Protein AF-A0AAD9LC49-F1 (afdb_monomer)

Foldseek 3Di:
DDDDDPDPDPDDDPFCVPDQLLVLLAQKKFKKWKFFADPPPDPDGDTFIWIWGHHPFKMKIWGQQPLFRKIWIWIQGNNWIFIWIQGPVGDTDGPVVLLPDDPPDPDCVPVNVSSVVSSVVVVVVVVSCVPDDSNQVSVQSVPWDAWDDDPQWTWTWGAGPPFIKIWIAGNPRRHTAKIKTDWDQDPVRDIRTIMMMGTPDIDHDDRDDDDDPPPGDIPLVVQLVVLLVLLVVADPVLVVLLVVLVVQLCPPPPQWHALVSQLVQQVVLPDDSVVSNVVSVVLLSSAPDPPDPRSIGGSSSVRSVQLSVFCPPHPSNDNCSSVRSSVVSCCRRVNPPD

Mean predicted aligned error: 9.32 Å

Sequence (338 aa):
MALSDDVDDPAEGGSINYLPLTERLKNFRGQLNLELLLPEEVETETVIPLRIAVTNSAYLLRYQVTSTGAEVSMLNHTGVVTSWITTADGLDIQLGQFLAKSLSDDRQEAMCREIEASKSEILALLAVLDSLDFLDMACALGGTSAGIHFGAEQIYRSNGEKNAYVFTFDARTGYPLSITQVASTVPDGERRAALQLSIDDYVRHDDSSLAAPIGIKSDVELLVDTAVSCFYEWTASGRQQLEQIFAVLDKDDDGSVSGQDMVDQLREAGQSETQASSIAAEMTRLLCHSDDPSEEVTFLPFVGFWIMLLAEDVPVSDSVNEHRVLPALQQLFLGSAA

Solvent-accessible surface area (backbone atoms only — not comparable to full-atom values): 19062 Å² total; per-residue (Å²): 144,79,87,78,84,83,74,84,76,84,71,90,75,72,67,57,66,77,49,58,73,38,59,67,66,24,26,32,35,33,37,32,38,39,33,60,47,61,68,100,84,60,98,62,87,55,71,45,68,33,38,40,39,29,35,93,59,34,37,36,42,36,34,71,40,82,90,68,58,23,36,42,38,40,37,35,49,79,83,48,45,29,47,32,33,32,41,67,90,68,52,78,40,44,34,69,60,62,70,67,58,75,86,86,66,100,80,44,75,66,64,52,47,54,52,52,50,47,48,54,55,49,52,56,48,51,64,58,49,74,77,61,53,68,66,47,55,36,55,17,50,68,77,56,89,79,64,50,78,55,92,66,33,31,37,38,67,33,59,34,92,89,48,40,38,38,38,34,23,34,62,84,62,46,47,70,40,34,42,32,41,52,59,48,76,44,97,87,70,53,70,48,65,19,41,36,39,38,44,80,41,83,41,80,50,74,83,66,85,87,76,76,63,92,90,55,61,36,56,58,55,55,48,24,54,52,27,41,56,37,53,72,71,46,55,72,67,59,50,51,52,52,52,52,53,48,58,67,41,21,81,83,71,80,66,38,32,38,44,64,37,44,25,53,38,22,39,74,29,67,43,54,69,70,56,17,48,49,53,23,52,52,50,32,65,69,72,33,56,93,87,45,89,75,39,53,40,39,61,64,63,50,52,5,48,52,43,61,70,49,29,74,100,48,66,68,79,42,85,62,39,63,77,49,30,52,61,51,50,41,39,53,51,67,18,74,88,125

Radius of gyration: 24.19 Å; Cα contacts (8 Å, |Δi|>4): 533; chains: 1; bounding box: 62×58×82 Å

Secondary structure (DSSP, 8-state):
---------------GGGS-HHHHTSSEEEEEEEEEE--TT-----EEEEEEEE-SSEEEEEEE-TTT--EEEEEEETTEEEEEEE-TT--EEEHHHHHH-----TT-HHHHHHHHHHHHHHHHHHHHHTT--HHHHHHHGGG---PEEETTEEEEEEE-SS-EEEEEEETTT--EEEEEEPP-B-TTSPBPPEEEEEEEEEEE---PPP-PPTT---HHHHHHHHHHHHHTTS-HHHHHHHHHHHHHH-SS-SSEEEHHHHHHHHHHTT--HHHHHHHHHHHHHHHS-TT-TT-EEEHHHHHHHHHHHH-TTS-TT-TTHHHHHHHHHHHHHH----

pLDDT: mean 83.73, std 14.53, range [32.44, 96.44]

Organism: NCBI:txid4793

Structure (mmCIF, N/CA/C/O backbone):
data_AF-A0AAD9LC49-F1
#
_entry.id   AF-A0AAD9LC49-F1
#
loop_
_atom_site.group_PDB
_atom_site.id
_atom_site.type_symbol
_atom_site.label_atom_id
_atom_site.label_alt_id
_atom_site.label_comp_id
_atom_site.label_asym_id
_atom_site.label_entity_id
_atom_site.label_seq_id
_atom_site.pdbx_PDB_ins_code
_atom_site.Cartn_x
_atom_site.Cartn_y
_atom_site.Cartn_z
_atom_site.occupancy
_atom_site.B_iso_or_equiv
_atom_site.auth_seq_id
_atom_site.auth_comp_id
_atom_site.auth_asym_id
_atom_site.auth_atom_id
_atom_site.pdbx_PDB_model_num
ATOM 1 N N . MET A 1 1 ? -24.259 -14.577 -51.726 1.00 44.25 1 MET A N 1
ATOM 2 C CA . MET A 1 1 ? -23.117 -15.360 -51.221 1.00 44.25 1 MET A CA 1
ATOM 3 C C . MET A 1 1 ? -21.880 -14.497 -51.396 1.00 44.25 1 MET A C 1
ATOM 5 O O . MET A 1 1 ? -21.307 -14.465 -52.473 1.00 44.25 1 MET A O 1
ATOM 9 N N . ALA A 1 2 ? -21.591 -13.699 -50.376 1.00 33.81 2 ALA A N 1
ATOM 10 C CA . ALA A 1 2 ? -20.337 -12.988 -50.171 1.00 33.81 2 ALA A CA 1
ATOM 11 C C . ALA A 1 2 ? -20.272 -12.793 -48.653 1.00 33.81 2 ALA A C 1
ATOM 13 O O . ALA A 1 2 ? -21.131 -12.118 -48.090 1.00 33.81 2 ALA A O 1
ATOM 14 N N . LEU A 1 3 ? -19.374 -13.540 -48.018 1.00 42.72 3 LEU A N 1
ATOM 15 C CA . LEU A 1 3 ? -18.994 -13.382 -46.621 1.00 42.72 3 LEU A CA 1
ATOM 16 C C . LEU A 1 3 ? -18.118 -12.128 -46.569 1.00 42.72 3 LEU A C 1
ATOM 18 O O . LEU A 1 3 ? -17.116 -12.074 -47.281 1.00 42.72 3 LEU A O 1
ATOM 22 N N . SER A 1 4 ? -18.534 -11.110 -45.821 1.00 34.34 4 SER A N 1
ATOM 23 C CA . SER A 1 4 ? -17.628 -10.061 -45.362 1.00 34.34 4 SER A CA 1
ATOM 24 C C . SER A 1 4 ? -17.066 -10.526 -44.027 1.00 34.34 4 SER A C 1
ATOM 26 O O . SER A 1 4 ? -17.817 -10.679 -43.065 1.00 34.34 4 SER A O 1
ATOM 28 N N . ASP A 1 5 ? -15.770 -10.823 -44.025 1.00 38.12 5 ASP A N 1
ATOM 29 C CA . ASP A 1 5 ? -14.971 -11.012 -42.823 1.00 38.12 5 ASP A CA 1
ATOM 30 C C . ASP A 1 5 ? -14.899 -9.668 -42.085 1.00 38.12 5 ASP A C 1
ATOM 32 O O . ASP A 1 5 ? -14.169 -8.767 -42.500 1.00 38.12 5 ASP A O 1
ATOM 36 N N . ASP A 1 6 ? -15.680 -9.530 -41.014 1.00 34.53 6 ASP A N 1
ATOM 37 C CA . ASP A 1 6 ? -15.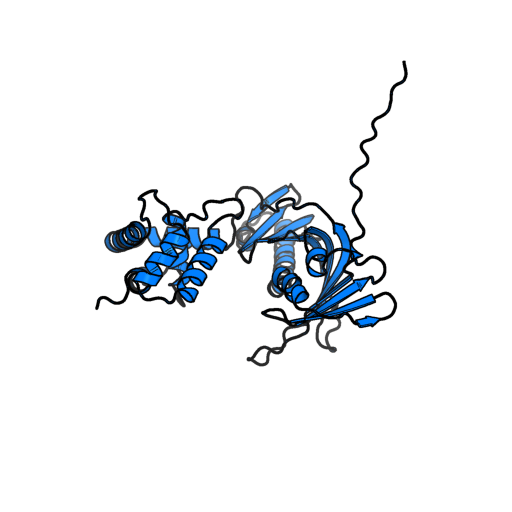416 -8.541 -39.972 1.00 34.53 6 ASP A CA 1
ATOM 38 C C . ASP A 1 6 ? -14.218 -9.056 -39.168 1.00 34.53 6 ASP A C 1
ATOM 40 O O . ASP A 1 6 ? -14.337 -9.897 -38.275 1.00 34.53 6 ASP A O 1
ATOM 44 N N . VAL A 1 7 ? -13.033 -8.603 -39.569 1.00 41.06 7 VAL A N 1
ATOM 45 C CA . VAL A 1 7 ? -11.837 -8.655 -38.735 1.00 41.06 7 VAL A CA 1
ATOM 46 C C . VAL A 1 7 ? -11.953 -7.484 -37.765 1.00 41.06 7 VAL A C 1
ATOM 48 O O . VAL A 1 7 ? -11.819 -6.333 -38.173 1.00 41.06 7 VAL A O 1
ATOM 51 N N . ASP A 1 8 ? -12.236 -7.792 -36.500 1.00 36.12 8 ASP A N 1
ATOM 52 C CA . ASP A 1 8 ? -12.041 -6.874 -35.379 1.00 36.12 8 ASP A CA 1
ATOM 53 C C . ASP A 1 8 ? -10.567 -6.443 -35.350 1.00 36.12 8 ASP A C 1
ATOM 55 O O . ASP A 1 8 ? -9.677 -7.215 -34.984 1.00 36.12 8 ASP A O 1
ATOM 59 N N . ASP A 1 9 ? -10.314 -5.210 -35.780 1.00 32.44 9 ASP A N 1
ATOM 60 C CA . ASP A 1 9 ? -9.031 -4.528 -35.640 1.00 32.44 9 ASP A CA 1
ATOM 61 C C . ASP A 1 9 ? -8.887 -4.098 -34.164 1.00 32.44 9 ASP A C 1
ATOM 63 O O . ASP A 1 9 ? -9.734 -3.347 -33.661 1.00 32.44 9 ASP A O 1
ATOM 67 N N . PRO A 1 10 ? -7.871 -4.560 -33.412 1.00 40.34 10 PRO A N 1
ATOM 68 C CA . PRO A 1 10 ? -7.701 -4.145 -32.031 1.00 40.34 10 PRO A CA 1
ATOM 69 C C . PRO A 1 10 ? -7.134 -2.720 -31.996 1.00 40.34 10 PRO A C 1
ATOM 71 O O . PRO A 1 10 ? -5.978 -2.497 -32.337 1.00 40.34 10 PRO A O 1
ATOM 74 N N . ALA A 1 11 ? -7.981 -1.779 -31.575 1.00 42.09 11 ALA A N 1
ATOM 75 C CA . ALA A 1 11 ? -7.675 -0.476 -30.979 1.00 42.09 11 ALA A CA 1
ATOM 76 C C . ALA A 1 11 ? -6.396 0.246 -31.467 1.00 42.09 11 ALA A C 1
ATOM 78 O O . ALA A 1 11 ? -5.281 -0.019 -31.016 1.00 42.09 11 ALA A O 1
ATOM 79 N N . GLU A 1 12 ? -6.591 1.277 -32.294 1.00 43.41 12 GLU A N 1
ATOM 80 C CA . GLU A 1 12 ? -5.606 2.326 -32.577 1.00 43.41 12 GLU A CA 1
ATOM 81 C C . GLU A 1 12 ? -5.143 3.021 -31.277 1.00 43.41 12 GLU A C 1
ATOM 83 O O . GLU A 1 12 ? -5.724 4.006 -30.816 1.00 43.41 12 GLU A O 1
ATOM 88 N N . GLY A 1 13 ? -4.065 2.521 -30.672 1.00 47.91 13 GLY A N 1
ATOM 89 C CA . GLY A 1 13 ? -3.356 3.201 -29.593 1.00 47.91 13 GLY A CA 1
ATOM 90 C C . GLY A 1 13 ? -2.631 4.432 -30.136 1.00 47.91 13 GLY A C 1
ATOM 91 O O . GLY A 1 13 ? -1.586 4.314 -30.777 1.00 47.91 13 GLY A O 1
ATOM 92 N N . GLY A 1 14 ? -3.177 5.626 -29.894 1.00 60.06 14 GLY A N 1
ATOM 93 C CA . GLY A 1 14 ? -2.509 6.887 -30.220 1.00 60.06 14 GLY A CA 1
ATOM 94 C C . GLY A 1 14 ? -1.083 6.943 -29.652 1.00 60.06 14 GLY A C 1
ATOM 95 O O . GLY A 1 14 ? -0.809 6.433 -28.568 1.00 60.06 1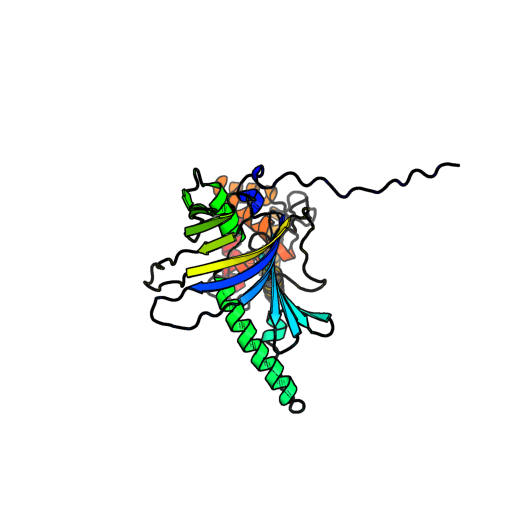4 GLY A O 1
ATOM 96 N N . SER A 1 15 ? -0.158 7.565 -30.391 1.00 76.31 15 SER A N 1
ATOM 97 C CA . SER A 1 15 ? 1.253 7.677 -29.989 1.00 76.31 15 SER A CA 1
ATOM 98 C C . SER A 1 15 ? 1.390 8.238 -28.564 1.00 76.31 15 SER A C 1
ATOM 100 O O . SER A 1 15 ? 0.924 9.342 -28.279 1.00 76.31 15 SER A O 1
ATOM 102 N N . ILE A 1 16 ? 2.101 7.520 -27.688 1.00 84.75 16 ILE A N 1
ATOM 103 C CA . ILE A 1 16 ? 2.304 7.890 -26.275 1.00 84.75 16 ILE A CA 1
ATOM 104 C C . ILE A 1 16 ? 2.907 9.291 -26.082 1.00 84.75 16 ILE A C 1
ATOM 106 O O . ILE A 1 16 ? 2.693 9.923 -25.051 1.00 84.75 16 ILE A O 1
ATOM 110 N N . ASN A 1 17 ? 3.602 9.825 -27.092 1.00 82.88 17 ASN A N 1
ATOM 111 C CA . ASN A 1 17 ? 4.122 11.192 -27.083 1.00 82.88 17 ASN A CA 1
ATOM 112 C C . ASN A 1 17 ? 3.056 12.271 -26.824 1.00 82.88 17 ASN A C 1
ATOM 114 O O . ASN A 1 17 ? 3.403 13.369 -26.391 1.00 82.88 17 ASN A O 1
ATOM 118 N N . TYR A 1 18 ? 1.778 11.981 -27.078 1.00 83.88 18 TYR A N 1
ATOM 119 C CA . TYR A 1 18 ? 0.678 12.911 -26.815 1.00 83.88 18 TYR A CA 1
ATOM 120 C C . TYR A 1 18 ? 0.169 12.862 -25.370 1.00 83.88 18 TYR A C 1
ATOM 122 O O . TYR A 1 18 ? -0.559 13.764 -24.957 1.00 83.88 18 TYR A O 1
ATOM 130 N N . LEU A 1 19 ? 0.555 11.845 -24.594 1.00 86.19 19 LEU A N 1
ATOM 131 C CA . LEU A 1 19 ? 0.192 11.754 -23.186 1.00 86.19 19 LEU A CA 1
ATOM 132 C C . LEU A 1 19 ? 1.073 12.682 -22.335 1.00 86.19 19 LEU A C 1
ATOM 134 O O . LEU A 1 19 ? 2.286 12.781 -22.592 1.00 86.19 19 LEU A O 1
ATOM 138 N N . PRO A 1 20 ? 0.498 13.312 -21.289 1.00 88.06 20 PRO A N 1
ATOM 139 C CA . PRO A 1 20 ? 1.272 13.933 -20.220 1.00 88.06 20 PRO A CA 1
ATOM 140 C C . PRO A 1 20 ? 2.302 12.953 -19.656 1.00 88.06 20 PRO A C 1
ATOM 142 O O . PRO A 1 20 ? 2.034 11.759 -19.572 1.00 88.06 20 PRO A O 1
ATOM 145 N N . LEU A 1 21 ? 3.471 13.446 -19.245 1.00 87.00 21 LEU A N 1
ATOM 146 C CA . LEU A 1 21 ? 4.570 12.598 -18.763 1.00 87.00 21 LEU A CA 1
ATOM 147 C C . LEU A 1 21 ? 4.160 11.689 -17.599 1.00 87.00 21 LEU A C 1
ATOM 149 O O . LEU A 1 21 ? 4.525 10.518 -17.580 1.00 87.00 21 LEU A O 1
ATOM 153 N N . THR A 1 22 ? 3.349 12.206 -16.678 1.00 87.00 22 THR A N 1
ATOM 154 C CA . THR A 1 22 ? 2.771 11.441 -15.566 1.00 87.00 22 THR A CA 1
ATOM 155 C C . THR A 1 22 ? 1.939 10.262 -16.052 1.00 87.00 22 THR A C 1
ATOM 157 O O . THR A 1 22 ? 2.088 9.156 -15.549 1.00 87.00 22 THR A O 1
ATOM 160 N N . GLU A 1 23 ? 1.115 10.468 -17.078 1.00 87.69 23 GLU A N 1
ATOM 161 C CA . GLU A 1 23 ? 0.271 9.424 -17.657 1.00 87.69 23 GLU A CA 1
ATOM 162 C C . GLU A 1 23 ? 1.082 8.346 -18.378 1.00 87.69 23 GLU A C 1
ATOM 164 O O . GLU A 1 23 ? 0.600 7.228 -18.523 1.00 87.69 23 GLU A O 1
ATOM 169 N N . ARG A 1 24 ? 2.327 8.631 -18.784 1.00 89.12 24 ARG A N 1
ATOM 170 C CA . ARG A 1 24 ? 3.235 7.621 -19.357 1.00 89.12 24 ARG A CA 1
ATOM 171 C C . ARG A 1 24 ? 3.782 6.660 -18.305 1.00 89.12 24 ARG A C 1
ATOM 173 O O . ARG A 1 24 ? 4.152 5.544 -18.656 1.00 89.12 24 ARG A O 1
ATOM 180 N N . LEU A 1 25 ? 3.815 7.071 -17.039 1.00 89.75 25 LEU A N 1
ATOM 181 C CA . LEU A 1 25 ? 4.200 6.222 -15.909 1.00 89.75 25 LEU A CA 1
ATOM 182 C C . LEU A 1 25 ? 2.994 5.586 -15.206 1.00 89.75 25 LEU A C 1
ATOM 184 O O . LEU A 1 25 ? 3.166 4.938 -14.183 1.00 89.75 25 LEU A O 1
ATOM 188 N N . LYS A 1 26 ? 1.785 5.731 -15.753 1.00 88.44 26 LYS A N 1
ATOM 189 C CA . LYS A 1 26 ? 0.573 5.059 -15.271 1.00 88.44 26 LYS A CA 1
ATOM 190 C C . LYS A 1 26 ? 0.083 4.044 -16.296 1.00 88.44 26 LYS A C 1
ATOM 192 O O . LYS A 1 26 ? 0.430 4.143 -17.474 1.00 88.44 26 LYS A O 1
ATOM 197 N N . ASN A 1 27 ? -0.757 3.107 -15.862 1.00 88.50 27 ASN A N 1
ATOM 198 C CA . ASN A 1 27 ? -1.486 2.172 -16.731 1.00 88.50 27 ASN A CA 1
ATOM 199 C C . ASN A 1 27 ? -0.550 1.442 -17.713 1.00 88.50 27 ASN A C 1
ATOM 201 O O . ASN A 1 27 ? -0.752 1.441 -18.932 1.00 88.50 27 ASN A O 1
ATOM 205 N N . PHE A 1 28 ? 0.548 0.900 -17.181 1.00 91.62 28 PHE A N 1
ATOM 206 C CA . PHE A 1 28 ? 1.534 0.164 -17.965 1.00 91.62 28 PHE A CA 1
ATOM 207 C C . PHE A 1 28 ? 2.004 -1.102 -17.251 1.00 91.62 28 PHE A C 1
ATOM 209 O O . PHE A 1 28 ? 2.021 -1.200 -16.024 1.00 91.62 28 PHE A O 1
ATOM 216 N N . ARG A 1 29 ? 2.419 -2.072 -18.061 1.00 92.94 29 ARG A N 1
ATOM 217 C CA . ARG A 1 29 ? 3.106 -3.291 -17.651 1.00 92.94 29 ARG A CA 1
ATOM 218 C C . ARG A 1 29 ? 4.487 -3.288 -18.267 1.00 92.94 29 ARG A C 1
ATOM 220 O O . ARG A 1 29 ? 4.664 -2.798 -19.381 1.00 92.94 29 ARG A O 1
ATOM 227 N N . GLY A 1 30 ? 5.448 -3.849 -17.556 1.00 93.19 30 GLY A N 1
ATOM 228 C CA . GLY A 1 30 ? 6.808 -3.887 -18.057 1.00 93.19 30 GLY A CA 1
ATOM 229 C C . GLY A 1 30 ? 7.707 -4.854 -17.321 1.00 93.19 30 GLY A C 1
ATOM 230 O O . GLY A 1 30 ? 7.352 -5.404 -16.271 1.00 93.19 30 GLY A O 1
ATOM 231 N N . GLN A 1 31 ? 8.885 -5.038 -17.899 1.00 94.75 31 GLN A N 1
ATOM 232 C CA . GLN A 1 31 ? 10.025 -5.653 -17.236 1.00 94.75 31 GLN A CA 1
ATOM 233 C C . GLN A 1 31 ? 10.969 -4.544 -16.791 1.00 94.75 31 GLN A C 1
ATOM 235 O O . GLN A 1 31 ? 11.276 -3.634 -17.563 1.00 94.75 31 GLN A O 1
ATOM 240 N N . LEU A 1 32 ? 11.377 -4.611 -15.530 1.00 94.50 32 LEU A N 1
ATOM 241 C CA . LEU A 1 32 ? 12.271 -3.663 -14.896 1.00 94.50 32 LEU A CA 1
ATOM 242 C C . LEU A 1 32 ? 13.540 -4.375 -14.450 1.00 94.50 32 LEU A C 1
ATOM 244 O O . LEU A 1 32 ? 13.476 -5.496 -13.952 1.00 94.50 32 LEU A O 1
ATOM 248 N N . ASN A 1 33 ? 14.659 -3.676 -14.526 1.00 93.50 33 ASN A N 1
ATOM 249 C CA . ASN A 1 33 ? 15.880 -4.036 -13.828 1.00 93.50 33 ASN A CA 1
ATOM 250 C C . ASN A 1 33 ? 16.109 -3.021 -12.717 1.00 93.50 33 ASN A C 1
ATOM 252 O O . ASN A 1 33 ? 16.207 -1.820 -12.975 1.00 93.50 33 ASN A O 1
ATOM 256 N N . LEU A 1 34 ? 16.141 -3.508 -11.480 1.00 91.25 34 LEU A N 1
ATOM 257 C CA . LEU A 1 34 ? 16.419 -2.697 -10.306 1.00 91.25 34 LEU A CA 1
ATOM 258 C C . LEU A 1 34 ? 17.888 -2.838 -9.922 1.00 91.25 34 LEU A C 1
ATOM 260 O O . LEU A 1 34 ? 18.375 -3.944 -9.692 1.00 91.25 34 LEU A O 1
ATOM 264 N N . GLU A 1 35 ? 18.567 -1.704 -9.828 1.00 89.62 35 GLU A N 1
ATOM 265 C CA . GLU A 1 35 ? 19.991 -1.604 -9.537 1.00 89.62 35 GLU A CA 1
ATOM 266 C C . GLU A 1 35 ? 20.213 -0.702 -8.324 1.00 89.62 35 GLU A C 1
ATOM 268 O O . GLU A 1 35 ? 19.721 0.430 -8.260 1.00 89.62 35 GLU A O 1
ATOM 273 N N . LEU A 1 36 ? 20.980 -1.204 -7.355 1.00 85.19 36 LEU A N 1
ATOM 274 C CA . LEU A 1 36 ? 21.450 -0.410 -6.226 1.00 85.19 36 LEU A CA 1
ATOM 275 C C . LEU A 1 36 ? 22.759 0.280 -6.622 1.00 85.19 36 LEU A C 1
ATOM 277 O O . LEU A 1 36 ? 23.803 -0.360 -6.752 1.00 85.19 36 LEU A O 1
ATOM 281 N N . LEU A 1 37 ? 22.713 1.596 -6.783 1.00 79.88 37 LEU A N 1
ATOM 282 C CA . LEU A 1 37 ? 23.881 2.411 -7.085 1.00 79.88 37 LEU A CA 1
ATOM 283 C C . LEU A 1 37 ? 24.626 2.710 -5.777 1.00 79.88 37 LEU A C 1
ATOM 285 O O . LEU A 1 37 ? 24.309 3.654 -5.040 1.00 79.88 37 LEU A O 1
ATOM 289 N N . LEU A 1 38 ? 25.605 1.858 -5.471 1.00 70.62 38 LEU A N 1
ATOM 290 C CA . LEU A 1 38 ? 26.511 2.033 -4.340 1.00 70.62 38 LEU A CA 1
ATOM 291 C C . LEU A 1 38 ? 27.560 3.122 -4.640 1.00 70.62 38 LEU A C 1
ATOM 293 O O . LEU A 1 38 ? 27.917 3.340 -5.799 1.00 70.62 38 LEU A O 1
ATOM 297 N N . PRO A 1 39 ? 28.084 3.820 -3.613 1.00 64.19 39 PRO A N 1
ATOM 298 C CA . PRO A 1 39 ? 29.242 4.699 -3.779 1.00 64.19 39 PRO A CA 1
ATOM 299 C C . PRO A 1 39 ? 30.430 3.922 -4.370 1.00 64.19 39 PRO A C 1
ATOM 301 O O . PRO A 1 39 ? 30.575 2.742 -4.066 1.00 64.19 39 PRO A O 1
ATOM 304 N N . GLU A 1 40 ? 31.275 4.605 -5.156 1.00 59.56 40 GLU A N 1
ATOM 305 C CA . GLU A 1 40 ? 32.332 4.118 -6.082 1.00 59.56 40 GLU A CA 1
ATOM 306 C C . GLU A 1 40 ? 33.341 3.044 -5.579 1.00 59.56 40 GLU A C 1
ATOM 308 O O . GLU A 1 40 ? 34.266 2.694 -6.306 1.00 59.56 40 GLU A O 1
ATOM 313 N N . GLU A 1 41 ? 33.199 2.483 -4.376 1.00 54.12 41 GLU A N 1
ATOM 314 C CA . GLU A 1 41 ? 34.142 1.538 -3.756 1.00 54.12 41 GLU A CA 1
ATOM 315 C C . GLU A 1 41 ? 33.613 0.094 -3.601 1.00 54.12 41 GLU A C 1
ATOM 317 O O . GLU A 1 41 ? 34.331 -0.754 -3.068 1.00 54.12 41 GLU A O 1
ATOM 322 N N . VAL A 1 42 ? 32.397 -0.233 -4.067 1.00 56.34 42 VAL A N 1
ATOM 323 C CA . VAL A 1 42 ? 31.828 -1.594 -3.948 1.00 56.34 42 VAL A CA 1
ATOM 324 C C . VAL A 1 42 ? 31.357 -2.129 -5.307 1.00 56.34 42 VAL A C 1
ATOM 326 O O . VAL A 1 42 ? 30.267 -1.812 -5.772 1.00 56.34 42 VAL A O 1
ATOM 329 N N . GLU A 1 43 ? 32.179 -2.977 -5.935 1.00 49.00 43 GLU A N 1
ATOM 330 C CA . GLU A 1 43 ? 31.885 -3.693 -7.192 1.00 49.00 43 GLU A CA 1
ATOM 331 C C . GLU A 1 43 ? 30.895 -4.858 -6.986 1.00 49.00 43 GLU A C 1
ATOM 333 O O . GLU A 1 43 ? 31.220 -6.028 -7.191 1.00 49.00 43 GLU A O 1
ATOM 338 N N . THR A 1 44 ? 29.665 -4.565 -6.575 1.00 53.09 44 THR A N 1
ATOM 339 C CA . THR A 1 44 ? 28.569 -5.539 -6.676 1.00 53.09 44 THR A CA 1
ATOM 340 C C . THR A 1 44 ? 27.362 -4.878 -7.323 1.00 53.09 44 THR A C 1
ATOM 342 O O . THR A 1 44 ? 26.436 -4.457 -6.632 1.00 53.09 44 THR A O 1
ATOM 345 N N . GLU A 1 45 ? 27.372 -4.791 -8.656 1.00 61.19 45 GLU A N 1
ATOM 346 C CA . GLU A 1 45 ? 26.176 -4.496 -9.452 1.00 61.19 45 GLU A CA 1
ATOM 347 C C . GLU A 1 45 ? 25.204 -5.673 -9.303 1.00 61.19 45 GLU A C 1
ATOM 349 O O . GLU A 1 45 ? 25.262 -6.669 -10.023 1.00 61.19 45 GLU A O 1
ATOM 354 N N . THR A 1 46 ? 24.347 -5.602 -8.287 1.00 75.12 46 THR A N 1
ATOM 355 C CA . THR A 1 46 ? 23.243 -6.551 -8.145 1.00 75.12 46 THR A CA 1
ATOM 356 C C . THR A 1 46 ? 22.079 -6.006 -8.952 1.00 75.12 46 THR A C 1
ATOM 358 O O . THR A 1 46 ? 21.437 -5.044 -8.537 1.00 75.12 46 THR A O 1
ATOM 361 N N . VAL A 1 47 ? 21.840 -6.611 -10.114 1.00 87.44 47 VAL A N 1
ATOM 362 C CA . VAL A 1 47 ? 20.681 -6.322 -10.961 1.00 87.44 47 VAL A CA 1
ATOM 363 C C . VAL A 1 47 ? 19.562 -7.286 -10.583 1.00 87.44 47 VAL A C 1
ATOM 365 O O . VAL A 1 47 ? 19.734 -8.506 -10.650 1.00 87.44 47 VAL A O 1
ATOM 368 N N . ILE A 1 48 ? 18.416 -6.747 -10.185 1.00 89.75 48 ILE A N 1
ATOM 369 C CA . ILE A 1 48 ? 17.243 -7.526 -9.794 1.00 89.75 48 ILE A CA 1
ATOM 370 C C . ILE A 1 48 ? 16.171 -7.375 -10.884 1.00 89.75 48 ILE A C 1
ATOM 372 O O . ILE A 1 48 ? 15.571 -6.302 -10.994 1.00 89.75 48 ILE A O 1
ATOM 376 N N . PRO A 1 49 ? 15.888 -8.428 -11.673 1.00 92.75 49 PRO A N 1
ATOM 377 C CA . PRO A 1 49 ? 14.827 -8.382 -12.668 1.00 92.75 49 PRO A CA 1
ATOM 378 C C . PRO A 1 49 ? 13.454 -8.483 -11.994 1.00 92.75 49 PRO A C 1
ATOM 380 O O . PRO A 1 49 ? 13.185 -9.395 -11.207 1.00 92.75 49 PRO A O 1
ATOM 383 N N . LEU A 1 50 ? 12.562 -7.559 -12.330 1.00 94.62 50 LEU A N 1
ATOM 384 C CA . LEU A 1 50 ? 11.209 -7.449 -11.797 1.00 94.62 50 LEU A CA 1
ATOM 385 C C . LEU A 1 50 ? 10.206 -7.326 -12.940 1.00 94.62 50 LEU A C 1
ATOM 387 O O . LEU A 1 50 ? 10.485 -6.761 -13.994 1.00 94.62 50 LEU A O 1
ATOM 391 N N . ARG A 1 51 ? 8.990 -7.811 -12.715 1.00 95.06 51 ARG A N 1
ATOM 392 C CA . ARG A 1 51 ? 7.826 -7.440 -13.524 1.00 95.06 51 ARG A CA 1
ATOM 393 C C . ARG A 1 51 ? 7.012 -6.415 -12.755 1.00 95.06 51 ARG A C 1
ATOM 395 O O . ARG A 1 51 ? 6.800 -6.583 -11.556 1.00 95.06 51 ARG A O 1
ATOM 402 N N . ILE A 1 52 ? 6.539 -5.390 -13.451 1.00 94.62 52 ILE A N 1
ATOM 403 C CA . ILE A 1 52 ? 5.664 -4.369 -12.881 1.00 94.62 52 ILE A CA 1
ATOM 404 C C . ILE A 1 52 ? 4.344 -4.313 -13.646 1.00 94.62 52 ILE A C 1
ATOM 406 O O . ILE A 1 52 ? 4.311 -4.475 -14.868 1.00 94.62 52 ILE A O 1
ATOM 410 N N . ALA A 1 53 ? 3.261 -4.065 -12.922 1.00 94.19 53 ALA A N 1
ATOM 411 C CA . ALA A 1 53 ? 2.015 -3.547 -13.465 1.00 94.19 53 ALA A CA 1
ATOM 412 C C . ALA A 1 53 ? 1.620 -2.316 -12.652 1.00 94.19 53 ALA A C 1
ATOM 414 O O . ALA A 1 53 ? 1.657 -2.369 -11.426 1.00 94.19 53 ALA A O 1
ATOM 415 N N . VAL A 1 54 ? 1.259 -1.223 -13.312 1.00 92.19 54 VAL A N 1
ATOM 416 C CA . VAL A 1 54 ? 0.939 0.057 -12.673 1.00 92.19 54 VAL A CA 1
ATOM 417 C C . VAL A 1 54 ? -0.428 0.517 -13.141 1.00 92.19 54 VAL A C 1
ATOM 419 O O . VAL A 1 54 ? -0.687 0.517 -14.340 1.00 92.19 54 VAL A O 1
ATOM 422 N N . THR A 1 55 ? -1.271 0.946 -12.211 1.00 89.75 55 THR A N 1
ATOM 423 C CA . THR A 1 55 ? -2.537 1.644 -12.465 1.00 89.75 55 THR A CA 1
ATOM 424 C C . THR A 1 55 ? -2.446 3.089 -11.972 1.00 89.75 55 THR A C 1
ATOM 426 O O . THR A 1 55 ? -1.381 3.566 -11.577 1.00 89.75 55 THR A O 1
ATOM 429 N N . ASN A 1 56 ? -3.555 3.823 -11.991 1.00 83.31 56 ASN A N 1
ATOM 430 C CA . ASN A 1 56 ? -3.587 5.203 -11.510 1.00 83.31 56 ASN A CA 1
ATOM 431 C C . ASN A 1 56 ? -3.253 5.355 -10.015 1.00 83.31 56 ASN A C 1
ATOM 433 O O . ASN A 1 56 ? -2.702 6.384 -9.625 1.00 83.31 56 ASN A O 1
ATOM 437 N N . SER A 1 57 ? -3.595 4.357 -9.200 1.00 84.12 57 SER A N 1
ATOM 438 C CA . SER A 1 57 ? -3.515 4.410 -7.733 1.00 84.12 57 SER A CA 1
ATOM 439 C C . SER A 1 57 ? -2.746 3.242 -7.112 1.00 84.12 57 SER A C 1
ATOM 441 O O . SER A 1 57 ? -2.593 3.193 -5.890 1.00 84.12 57 SER A O 1
ATOM 443 N N . ALA A 1 58 ? -2.253 2.303 -7.921 1.00 90.69 58 ALA A N 1
ATOM 444 C CA . ALA A 1 58 ? -1.583 1.112 -7.427 1.00 90.69 58 ALA A CA 1
ATOM 445 C C . ALA A 1 58 ? -0.452 0.648 -8.339 1.00 90.69 58 ALA A C 1
ATOM 447 O O . ALA A 1 58 ? -0.418 0.942 -9.533 1.00 90.69 58 ALA A O 1
ATOM 448 N N . TYR A 1 59 ? 0.452 -0.146 -7.781 1.00 93.31 59 TYR A N 1
ATOM 449 C CA . TYR A 1 59 ? 1.403 -0.919 -8.563 1.00 93.31 59 TYR A CA 1
ATOM 450 C C . TYR A 1 59 ? 1.627 -2.298 -7.948 1.00 93.31 59 TYR A C 1
ATOM 452 O O . TYR A 1 59 ? 1.588 -2.474 -6.733 1.00 93.31 59 TYR A O 1
ATOM 460 N N . LEU A 1 60 ? 1.878 -3.282 -8.805 1.00 94.88 60 LEU A N 1
ATOM 461 C CA . LEU A 1 60 ? 2.208 -4.653 -8.448 1.00 94.88 60 LEU A CA 1
ATOM 462 C C . LEU A 1 60 ? 3.602 -4.977 -8.973 1.00 94.88 60 LEU A C 1
ATOM 464 O O . LEU A 1 60 ? 3.808 -5.028 -10.186 1.00 94.88 60 LEU A O 1
ATOM 468 N N . LEU A 1 61 ? 4.534 -5.230 -8.058 1.00 95.69 61 LEU A N 1
ATOM 469 C CA . LEU A 1 61 ? 5.858 -5.765 -8.359 1.00 95.69 61 LEU A CA 1
ATOM 470 C C . LEU A 1 61 ? 5.854 -7.280 -8.199 1.00 95.69 61 LEU A C 1
ATOM 472 O O . LEU A 1 61 ? 5.291 -7.805 -7.239 1.00 95.69 61 LEU A O 1
ATOM 476 N N . ARG A 1 62 ? 6.502 -7.977 -9.130 1.00 95.50 62 ARG A N 1
ATOM 477 C CA . ARG A 1 62 ? 6.660 -9.433 -9.118 1.00 95.50 62 ARG A CA 1
ATOM 478 C C . ARG A 1 62 ? 8.112 -9.805 -9.358 1.00 95.50 62 ARG A C 1
ATOM 480 O O . ARG A 1 62 ? 8.689 -9.436 -10.382 1.00 95.50 62 ARG A O 1
ATOM 487 N N . TYR A 1 63 ? 8.668 -10.579 -8.442 1.00 95.06 63 TYR A N 1
ATOM 488 C CA . TYR A 1 63 ? 10.016 -11.118 -8.508 1.00 95.06 63 TYR A CA 1
ATOM 489 C C . TYR A 1 63 ? 9.973 -12.637 -8.634 1.00 95.06 63 TYR A C 1
ATOM 491 O O . TYR A 1 63 ? 9.282 -13.309 -7.872 1.00 95.06 63 TYR A O 1
ATOM 499 N N . GLN A 1 64 ? 10.732 -13.183 -9.581 1.00 93.56 64 GLN A N 1
ATOM 500 C CA . GLN A 1 64 ? 10.865 -14.625 -9.751 1.00 93.56 64 GLN A CA 1
ATOM 501 C C . GLN A 1 64 ? 12.073 -15.122 -8.953 1.00 93.56 64 GLN A C 1
ATOM 503 O O . GLN A 1 64 ? 13.215 -14.838 -9.306 1.00 93.56 64 GLN A O 1
ATOM 508 N N . VAL A 1 65 ? 11.818 -15.909 -7.911 1.00 90.19 65 VAL A N 1
ATOM 509 C CA . VAL A 1 65 ? 12.861 -16.538 -7.100 1.00 90.19 65 VAL A CA 1
ATOM 510 C C . VAL A 1 65 ? 13.503 -17.654 -7.916 1.00 90.19 65 VAL A C 1
ATOM 512 O O . VAL A 1 65 ? 12.844 -18.630 -8.289 1.00 90.19 65 VAL A O 1
ATOM 515 N N . THR A 1 66 ? 14.795 -17.516 -8.210 1.00 85.00 66 THR A N 1
ATOM 516 C CA . THR A 1 66 ? 15.482 -18.421 -9.150 1.00 85.00 66 THR A CA 1
ATOM 517 C C . THR A 1 66 ? 15.656 -19.817 -8.559 1.00 85.00 66 THR A C 1
ATOM 519 O O . THR A 1 66 ? 15.544 -20.818 -9.265 1.00 85.00 66 THR A O 1
ATOM 522 N N . SER A 1 67 ? 15.913 -19.886 -7.253 1.00 83.19 67 SER A N 1
ATOM 523 C CA . SER A 1 67 ? 16.203 -21.127 -6.532 1.00 83.19 67 SER A CA 1
ATOM 524 C C . SER A 1 67 ? 14.998 -22.068 -6.432 1.00 83.19 67 SER A C 1
ATOM 526 O O . SER A 1 67 ? 15.167 -23.282 -6.490 1.00 83.19 67 SER A O 1
ATOM 528 N N . THR A 1 68 ? 13.786 -21.524 -6.311 1.00 85.19 68 THR A N 1
ATOM 529 C CA . THR A 1 68 ? 12.567 -22.306 -6.037 1.00 85.19 68 THR A CA 1
ATOM 530 C C . THR A 1 68 ? 11.544 -22.267 -7.164 1.00 85.19 68 THR A C 1
ATOM 532 O O . THR A 1 68 ? 10.613 -23.069 -7.165 1.00 85.19 68 THR A O 1
ATOM 535 N N . GLY A 1 69 ? 11.672 -21.334 -8.112 1.00 87.69 69 GLY A N 1
ATOM 536 C CA . GLY A 1 69 ? 10.630 -21.085 -9.106 1.00 87.69 69 GLY A CA 1
ATOM 537 C C . GLY A 1 69 ? 9.372 -20.427 -8.521 1.00 87.69 69 GLY A C 1
ATOM 538 O O . GLY A 1 69 ? 8.369 -20.326 -9.224 1.00 87.69 69 GLY A O 1
ATOM 539 N N . ALA A 1 70 ? 9.412 -19.958 -7.271 1.00 92.06 70 ALA A N 1
ATOM 540 C CA . ALA A 1 70 ? 8.326 -19.189 -6.671 1.00 92.06 70 ALA A CA 1
ATOM 541 C C . ALA A 1 70 ? 8.316 -17.733 -7.169 1.00 92.06 70 ALA A C 1
ATOM 543 O O . ALA A 1 70 ? 9.350 -17.189 -7.558 1.00 92.06 70 ALA A O 1
ATOM 544 N N . GLU A 1 71 ? 7.156 -17.087 -7.116 1.00 94.94 71 GLU A N 1
ATOM 545 C CA . GLU A 1 71 ? 6.979 -15.666 -7.421 1.00 94.94 71 GLU A CA 1
ATOM 546 C C . GLU A 1 71 ? 6.670 -14.906 -6.127 1.00 94.94 71 GLU A C 1
ATOM 548 O O . GLU A 1 71 ? 5.691 -15.207 -5.449 1.00 94.94 71 GLU A O 1
ATOM 553 N N . VAL A 1 72 ? 7.484 -13.910 -5.782 1.00 95.75 72 VAL A N 1
ATOM 554 C CA . VAL A 1 72 ? 7.169 -12.952 -4.714 1.00 95.75 72 VAL A CA 1
ATOM 555 C C . VAL A 1 72 ? 6.465 -11.759 -5.327 1.00 95.75 72 VAL A C 1
ATOM 557 O O . VAL A 1 72 ? 6.973 -11.149 -6.267 1.00 95.75 72 VAL A O 1
ATOM 560 N N . SER A 1 73 ? 5.306 -11.427 -4.778 1.00 96.44 73 SER A N 1
ATOM 561 C CA . SER A 1 73 ? 4.461 -10.340 -5.245 1.00 96.44 73 SER A CA 1
ATOM 562 C C . SER A 1 73 ? 4.264 -9.303 -4.149 1.00 96.44 73 SER A C 1
ATOM 564 O O . SER A 1 73 ? 4.007 -9.648 -2.994 1.00 96.44 73 SER A O 1
ATOM 566 N N . MET A 1 74 ? 4.354 -8.030 -4.526 1.00 95.81 74 MET A N 1
ATOM 567 C CA . MET A 1 74 ? 4.029 -6.901 -3.661 1.00 95.81 74 MET A CA 1
ATOM 568 C C . MET A 1 74 ? 3.109 -5.943 -4.398 1.00 95.81 74 MET A C 1
ATOM 570 O O . MET A 1 74 ? 3.507 -5.307 -5.376 1.00 95.81 74 MET A O 1
ATOM 574 N N . LEU A 1 75 ? 1.877 -5.852 -3.920 1.00 94.75 75 LEU A N 1
ATOM 575 C CA . LEU A 1 75 ? 0.899 -4.871 -4.354 1.00 94.75 75 LEU A CA 1
ATOM 576 C C . LEU A 1 75 ? 0.951 -3.693 -3.390 1.00 94.75 75 LEU A C 1
ATOM 578 O O . LEU A 1 75 ? 0.727 -3.869 -2.198 1.00 94.75 75 LEU A O 1
ATOM 582 N N . ASN A 1 76 ? 1.215 -2.501 -3.903 1.00 92.19 76 ASN A N 1
ATOM 583 C CA . ASN A 1 76 ? 1.016 -1.265 -3.167 1.00 92.19 76 ASN A CA 1
ATOM 584 C C . ASN A 1 76 ? -0.198 -0.556 -3.763 1.00 92.19 76 ASN A C 1
ATOM 586 O O . ASN A 1 76 ? -0.192 -0.201 -4.942 1.00 92.19 76 ASN A O 1
ATOM 590 N N . HIS A 1 77 ? -1.236 -0.378 -2.953 1.00 89.00 77 HIS A N 1
ATOM 591 C CA . HIS A 1 77 ? -2.443 0.345 -3.315 1.00 89.00 77 HIS A CA 1
ATOM 592 C C . HIS A 1 77 ? -2.535 1.599 -2.453 1.00 89.00 77 HIS A C 1
ATOM 594 O O . HIS A 1 77 ? -2.803 1.521 -1.256 1.00 89.00 77 HIS A O 1
ATOM 600 N N . THR A 1 78 ? -2.292 2.770 -3.041 1.00 83.62 78 THR A N 1
ATOM 601 C CA . THR A 1 78 ? -2.318 4.069 -2.346 1.00 83.62 78 THR A CA 1
ATOM 602 C C . THR A 1 78 ? -1.440 4.160 -1.089 1.00 83.62 78 THR A C 1
ATOM 604 O O . THR A 1 78 ? -1.720 4.970 -0.221 1.00 83.62 78 THR A O 1
ATOM 607 N N . GLY A 1 79 ? -0.383 3.357 -0.956 1.00 83.69 79 GLY A N 1
ATOM 608 C CA . GLY A 1 79 ? 0.467 3.290 0.242 1.00 83.69 79 GLY A CA 1
ATOM 609 C C . GLY A 1 79 ? 0.166 2.106 1.166 1.00 83.69 79 GLY A C 1
ATOM 610 O O . GLY A 1 79 ? 0.934 1.857 2.092 1.00 83.69 79 GLY A O 1
ATOM 611 N N . VAL A 1 80 ? -0.905 1.350 0.913 1.00 88.69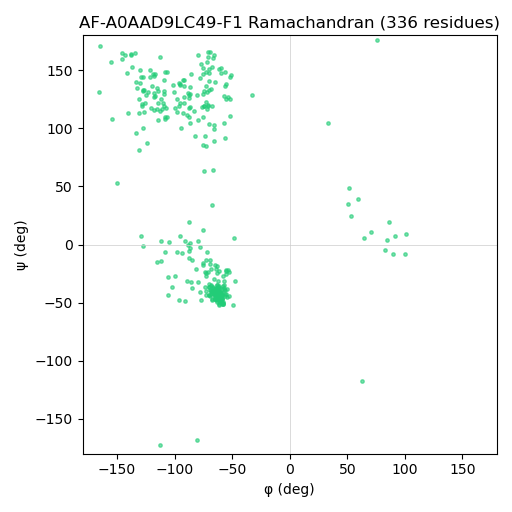 80 VAL A N 1
ATOM 612 C CA . VAL A 1 80 ? -1.205 0.091 1.607 1.00 88.69 80 VAL A CA 1
ATOM 613 C C . VAL A 1 80 ? -0.510 -1.055 0.882 1.00 88.69 80 VAL A C 1
ATOM 615 O O . VAL A 1 80 ? -0.799 -1.331 -0.284 1.00 88.69 80 VAL A O 1
ATOM 618 N N . VAL A 1 81 ? 0.412 -1.729 1.568 1.00 92.69 81 VAL A N 1
ATOM 619 C CA . VAL A 1 81 ? 1.169 -2.853 1.008 1.00 92.69 81 VAL A CA 1
ATOM 620 C C . VAL A 1 81 ? 0.458 -4.172 1.303 1.00 92.69 81 VAL A C 1
ATOM 622 O O . VAL A 1 81 ? -0.032 -4.414 2.401 1.00 92.69 81 VAL A O 1
ATOM 625 N N . THR A 1 82 ? 0.392 -5.034 0.294 1.00 95.00 82 THR A N 1
ATOM 626 C CA . THR A 1 82 ? -0.066 -6.422 0.373 1.00 95.00 82 THR A CA 1
ATOM 627 C C . THR A 1 82 ? 0.996 -7.303 -0.263 1.00 95.00 82 THR A C 1
ATOM 629 O O . THR A 1 82 ? 1.330 -7.122 -1.435 1.00 95.00 82 THR A O 1
ATOM 632 N N . SER A 1 83 ? 1.540 -8.255 0.494 1.00 96.00 83 SER A N 1
ATOM 633 C CA . SER A 1 83 ? 2.661 -9.083 0.043 1.00 96.00 83 SER A CA 1
ATOM 634 C C . SER A 1 83 ? 2.388 -10.579 0.194 1.00 96.00 83 SER A C 1
ATOM 636 O O . SER A 1 83 ? 1.940 -11.070 1.235 1.00 96.00 83 SER A O 1
ATOM 638 N N . TRP A 1 84 ? 2.682 -11.336 -0.860 1.00 96.38 84 TRP A N 1
ATOM 639 C CA . TRP A 1 84 ? 2.518 -12.788 -0.875 1.00 96.38 84 TRP A CA 1
ATOM 640 C C . TRP A 1 84 ? 3.599 -13.465 -1.705 1.00 96.38 84 TRP A C 1
ATOM 642 O O . TRP A 1 84 ? 4.321 -12.836 -2.481 1.00 96.38 84 TRP A O 1
ATOM 652 N N . ILE A 1 85 ? 3.707 -14.774 -1.518 1.00 94.81 85 ILE A N 1
ATOM 653 C CA . ILE A 1 85 ? 4.500 -15.652 -2.365 1.00 94.81 85 ILE A CA 1
ATOM 654 C C . ILE A 1 85 ? 3.570 -16.673 -3.015 1.00 94.81 85 ILE A C 1
ATOM 656 O O . ILE A 1 85 ? 2.771 -17.311 -2.330 1.00 94.81 85 ILE A O 1
ATOM 660 N N . THR A 1 86 ? 3.686 -16.819 -4.329 1.00 94.62 86 THR A N 1
ATOM 661 C CA . THR A 1 86 ? 3.066 -17.897 -5.096 1.00 94.62 86 THR A CA 1
ATOM 662 C C . THR A 1 86 ? 4.124 -18.969 -5.316 1.00 94.62 86 THR A C 1
ATOM 664 O O . THR A 1 86 ? 5.143 -18.737 -5.970 1.00 94.62 86 THR A O 1
ATOM 667 N N . THR A 1 87 ? 3.933 -20.143 -4.730 1.00 90.50 87 THR A N 1
ATOM 668 C CA . THR A 1 87 ? 4.865 -21.268 -4.868 1.00 90.50 87 THR A CA 1
ATOM 669 C C . THR A 1 87 ? 4.844 -21.843 -6.290 1.00 90.50 87 THR A C 1
ATOM 671 O O . THR A 1 87 ? 3.938 -21.575 -7.077 1.00 90.50 87 THR A O 1
ATOM 674 N N . ALA A 1 88 ? 5.834 -22.671 -6.639 1.00 88.38 88 ALA A N 1
ATOM 675 C CA . ALA A 1 88 ? 5.928 -23.272 -7.974 1.00 88.38 88 ALA A CA 1
ATOM 676 C C . ALA A 1 88 ? 4.732 -24.181 -8.341 1.00 88.38 88 ALA A C 1
ATOM 678 O O . ALA A 1 88 ? 4.460 -24.394 -9.521 1.00 88.38 88 ALA A O 1
ATOM 679 N N . ASP A 1 89 ? 4.013 -24.714 -7.349 1.00 87.31 89 ASP A N 1
ATOM 680 C CA . ASP A 1 89 ? 2.759 -25.461 -7.513 1.00 87.31 89 ASP A CA 1
ATOM 681 C C . ASP A 1 89 ? 1.503 -24.566 -7.550 1.00 87.31 89 ASP A C 1
ATOM 683 O O . ASP A 1 89 ? 0.395 -25.078 -7.709 1.00 87.31 89 ASP A O 1
ATOM 687 N N . GLY A 1 90 ? 1.667 -23.241 -7.467 1.00 89.56 90 GLY A N 1
ATOM 688 C CA . GLY A 1 90 ? 0.598 -22.253 -7.615 1.00 89.56 90 GLY A CA 1
ATOM 689 C C . GLY A 1 90 ? -0.170 -21.934 -6.332 1.00 89.56 90 GLY A C 1
ATOM 690 O O . GLY A 1 90 ? -1.290 -21.439 -6.421 1.00 89.56 90 GLY A O 1
ATOM 691 N N . LEU A 1 91 ? 0.384 -22.234 -5.152 1.00 91.75 91 LEU A N 1
ATOM 692 C CA . LEU A 1 91 ? -0.235 -21.891 -3.872 1.00 91.75 91 LEU A CA 1
ATOM 693 C C . LEU A 1 91 ? 0.186 -20.486 -3.432 1.00 91.75 91 LEU A C 1
ATOM 695 O O . LEU A 1 91 ? 1.375 -20.204 -3.288 1.00 91.75 91 LEU A O 1
ATOM 699 N N . ASP A 1 92 ? -0.800 -19.639 -3.146 1.00 94.75 92 ASP A N 1
ATOM 700 C CA . ASP A 1 92 ? -0.586 -18.301 -2.599 1.00 94.75 92 ASP A CA 1
ATOM 701 C C . ASP A 1 92 ? -0.508 -18.337 -1.067 1.00 94.75 92 ASP A C 1
ATOM 703 O O . ASP A 1 92 ? -1.373 -18.899 -0.388 1.00 94.75 92 ASP A O 1
ATOM 707 N N . ILE A 1 93 ? 0.546 -17.742 -0.508 1.00 92.88 93 ILE A N 1
ATOM 708 C CA . ILE A 1 93 ? 0.804 -17.702 0.935 1.00 92.88 93 ILE A CA 1
ATOM 709 C C . ILE A 1 93 ? 1.169 -16.273 1.338 1.00 92.88 93 ILE A C 1
ATOM 711 O O . ILE A 1 93 ? 2.018 -15.649 0.700 1.00 92.88 93 ILE A O 1
ATOM 715 N N . GLN A 1 94 ? 0.588 -15.776 2.437 1.00 94.75 94 GLN A N 1
ATOM 716 C CA . GLN A 1 94 ? 0.979 -14.488 3.019 1.00 94.75 94 GLN A CA 1
ATOM 717 C C . GLN A 1 94 ? 2.493 -14.466 3.261 1.00 94.75 94 GLN A C 1
ATOM 719 O O . GLN A 1 94 ? 3.027 -15.351 3.942 1.00 94.75 94 GLN A O 1
ATOM 724 N N . LEU A 1 95 ? 3.188 -13.447 2.747 1.00 93.62 95 LEU A N 1
ATOM 725 C CA . LEU A 1 95 ? 4.652 -13.439 2.752 1.00 93.62 95 LEU A CA 1
ATOM 726 C C . LEU A 1 95 ? 5.216 -13.480 4.178 1.00 93.62 95 LEU A C 1
ATOM 728 O O . LEU A 1 95 ? 6.097 -14.287 4.473 1.00 93.62 95 LEU A O 1
ATOM 732 N N . GLY A 1 96 ? 4.636 -12.701 5.095 1.00 89.81 96 GLY A N 1
ATOM 733 C CA . GLY A 1 96 ? 5.011 -12.726 6.511 1.00 89.81 96 GLY A CA 1
ATOM 734 C C . GLY A 1 96 ? 4.869 -14.113 7.154 1.00 89.81 96 GLY A C 1
ATOM 735 O O . GLY A 1 96 ? 5.749 -14.542 7.898 1.00 89.81 96 GLY A O 1
ATOM 736 N N . GLN A 1 97 ? 3.818 -14.871 6.814 1.00 89.81 97 GLN A N 1
ATOM 737 C CA . GLN A 1 97 ? 3.636 -16.240 7.315 1.00 89.81 97 GLN A CA 1
ATOM 738 C C . GLN A 1 97 ? 4.669 -17.208 6.729 1.00 89.81 97 GLN A C 1
ATOM 740 O O . GLN A 1 97 ? 5.153 -18.095 7.435 1.00 89.81 97 GLN A O 1
ATOM 745 N N . PHE A 1 98 ? 5.006 -17.056 5.447 1.00 89.31 98 PHE A N 1
ATOM 746 C CA . PHE A 1 98 ? 6.043 -17.856 4.799 1.00 89.31 98 PHE A CA 1
ATOM 747 C C . PHE A 1 98 ? 7.415 -17.627 5.449 1.00 89.31 98 PHE A C 1
ATOM 749 O O . PHE A 1 98 ? 8.114 -18.589 5.774 1.00 89.31 98 PHE A O 1
ATOM 756 N N . LEU A 1 99 ? 7.771 -16.365 5.705 1.00 89.12 99 LEU A N 1
ATOM 757 C CA . LEU A 1 99 ? 9.035 -15.997 6.342 1.00 89.12 99 LEU A CA 1
ATOM 758 C C . LEU A 1 99 ? 9.100 -16.469 7.807 1.00 89.12 99 LEU A C 1
ATOM 760 O O . LEU A 1 99 ? 10.129 -16.999 8.228 1.00 89.12 99 LEU A O 1
ATOM 764 N N . ALA A 1 100 ? 7.997 -16.355 8.557 1.00 83.94 100 ALA A N 1
ATOM 765 C CA . ALA A 1 100 ? 7.930 -16.724 9.975 1.00 83.94 100 ALA A CA 1
ATOM 766 C C . ALA A 1 100 ? 7.944 -18.240 10.245 1.00 83.94 100 ALA A C 1
ATOM 768 O O . ALA A 1 100 ? 8.339 -18.667 11.332 1.00 83.94 100 ALA A O 1
ATOM 769 N N . LYS A 1 101 ? 7.515 -19.079 9.290 1.00 75.94 101 LYS A N 1
ATOM 770 C CA . LYS A 1 101 ? 7.525 -20.542 9.453 1.00 75.94 101 LYS A CA 1
ATOM 771 C C . LYS A 1 101 ? 8.960 -21.063 9.552 1.00 75.94 101 LYS A C 1
ATOM 773 O O . LYS A 1 101 ? 9.624 -21.272 8.538 1.00 75.94 101 LYS A O 1
ATOM 778 N N . SER A 1 102 ? 9.429 -21.318 10.772 1.00 59.62 102 SER A N 1
ATOM 779 C CA . SER A 1 102 ? 10.620 -22.137 11.008 1.00 59.62 102 SER A CA 1
ATOM 780 C C . SER A 1 102 ? 10.283 -23.594 10.682 1.00 59.62 102 SER A C 1
ATOM 782 O O . SER A 1 102 ? 9.362 -24.167 11.265 1.00 59.62 102 SER A O 1
ATOM 784 N N . LEU A 1 103 ? 10.992 -24.194 9.724 1.00 57.03 103 LEU A N 1
ATOM 785 C CA . LEU A 1 103 ? 10.850 -25.617 9.416 1.00 57.03 103 LEU A CA 1
ATOM 786 C C . LEU A 1 103 ? 11.550 -26.426 10.516 1.00 57.03 103 LEU A C 1
ATOM 788 O O . LEU A 1 103 ? 12.721 -26.770 10.391 1.00 57.03 103 LEU A O 1
ATOM 792 N N . SER A 1 104 ? 10.843 -26.706 11.611 1.00 49.00 104 SER A N 1
ATOM 793 C CA . SER A 1 104 ? 11.373 -27.465 12.751 1.00 49.00 104 SER A CA 1
ATOM 794 C C . SER A 1 104 ? 11.213 -28.988 12.622 1.00 49.00 104 SER A C 1
ATOM 796 O O . SER A 1 104 ? 11.231 -29.669 13.643 1.00 49.00 104 SER A O 1
ATOM 798 N N . ASP A 1 105 ? 11.011 -29.534 11.418 1.00 50.38 105 ASP A N 1
ATOM 799 C CA . ASP A 1 105 ? 10.764 -30.971 11.228 1.00 50.38 105 ASP A CA 1
ATOM 800 C C . ASP A 1 105 ? 11.923 -31.669 10.490 1.00 50.38 105 ASP A C 1
ATOM 802 O O . ASP A 1 105 ? 12.204 -31.419 9.314 1.00 50.38 105 ASP A O 1
ATOM 806 N N . ASP A 1 106 ? 12.579 -32.584 11.211 1.00 51.44 106 ASP A N 1
ATOM 807 C CA . ASP A 1 106 ? 13.822 -33.315 10.900 1.00 51.44 106 ASP A CA 1
ATOM 808 C C . ASP A 1 106 ? 13.729 -34.325 9.729 1.00 51.44 106 ASP A C 1
ATOM 810 O O . ASP A 1 106 ? 14.372 -35.380 9.740 1.00 51.44 106 ASP A O 1
ATOM 814 N N . ARG A 1 107 ? 12.934 -34.070 8.680 1.00 48.75 107 ARG A N 1
ATOM 815 C CA . ARG A 1 107 ? 12.791 -35.042 7.574 1.00 48.75 107 ARG A CA 1
ATOM 816 C C . ARG A 1 107 ? 12.987 -34.555 6.147 1.00 48.75 107 ARG A C 1
ATOM 818 O O . ARG A 1 107 ? 12.873 -35.373 5.235 1.00 48.75 107 ARG A O 1
ATOM 825 N N . GLN A 1 108 ? 13.420 -33.313 5.930 1.00 51.19 108 GLN A N 1
ATOM 826 C CA . GLN A 1 108 ? 13.711 -32.842 4.569 1.00 51.19 108 GLN A CA 1
ATOM 827 C C . GLN A 1 108 ? 14.814 -31.772 4.488 1.00 51.19 108 GLN A C 1
ATOM 829 O O . GLN A 1 108 ? 14.648 -30.739 3.855 1.00 51.19 108 GLN A O 1
ATOM 834 N N . GLU A 1 109 ? 15.990 -32.041 5.068 1.00 57.69 109 GLU A N 1
ATOM 835 C CA . GLU A 1 109 ? 17.138 -31.109 5.130 1.00 57.69 109 GLU A CA 1
ATOM 836 C C . GLU A 1 109 ? 17.534 -30.414 3.811 1.00 57.69 109 GLU A C 1
ATOM 838 O O . GLU A 1 109 ? 18.075 -29.311 3.851 1.00 57.69 109 GLU A O 1
ATOM 843 N N . ALA A 1 110 ? 17.339 -31.046 2.649 1.00 56.41 110 ALA A N 1
ATOM 844 C CA . ALA A 1 110 ? 17.669 -30.439 1.355 1.00 56.41 110 ALA A CA 1
ATOM 845 C C . ALA A 1 110 ? 16.612 -29.411 0.917 1.00 56.41 110 ALA A C 1
ATOM 847 O O . ALA A 1 110 ? 16.953 -28.276 0.602 1.00 56.41 110 ALA A O 1
ATOM 848 N N . MET A 1 111 ? 15.331 -29.779 1.004 1.00 58.88 111 MET A N 1
ATOM 849 C CA . MET A 1 111 ? 14.205 -28.891 0.698 1.00 58.88 111 MET A CA 1
ATOM 850 C C . MET A 1 111 ? 14.119 -27.741 1.712 1.00 58.88 111 MET A C 1
ATOM 852 O O . MET A 1 111 ? 13.874 -26.600 1.339 1.00 58.88 111 MET A O 1
ATOM 856 N N . CYS A 1 112 ? 14.412 -28.013 2.990 1.00 64.25 112 CYS A N 1
ATOM 857 C CA . CYS A 1 112 ? 14.521 -26.979 4.016 1.00 64.25 112 CYS A CA 1
ATOM 858 C C . CYS A 1 112 ? 15.655 -25.992 3.708 1.00 64.25 112 CYS A C 1
ATOM 860 O O . CYS 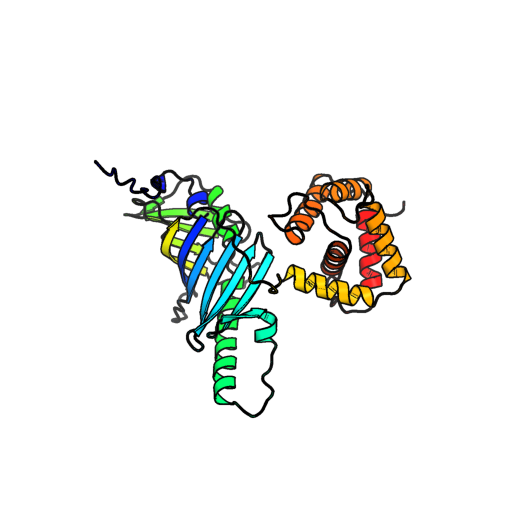A 1 112 ? 15.476 -24.796 3.897 1.00 64.25 112 CYS A O 1
ATOM 862 N N . ARG A 1 113 ? 16.804 -26.458 3.195 1.00 65.88 113 ARG A N 1
ATOM 863 C CA . ARG A 1 113 ? 17.917 -25.572 2.818 1.00 65.88 113 ARG A CA 1
ATOM 864 C C . ARG A 1 113 ? 17.599 -24.688 1.617 1.00 65.88 113 ARG A C 1
ATOM 866 O O . ARG A 1 113 ? 17.970 -23.521 1.643 1.00 65.88 113 ARG A O 1
ATOM 873 N N . GLU A 1 114 ? 16.920 -25.209 0.599 1.00 69.06 114 GLU A N 1
ATOM 874 C CA . GLU A 1 114 ? 16.483 -24.410 -0.556 1.00 69.06 114 GLU A CA 1
ATOM 875 C C . GLU A 1 114 ? 15.452 -23.350 -0.147 1.00 69.06 114 GLU A C 1
ATOM 877 O O . GLU A 1 114 ? 15.575 -22.190 -0.535 1.00 69.06 114 GLU A O 1
ATOM 882 N N . ILE A 1 115 ? 14.499 -23.710 0.719 1.00 74.31 115 ILE A N 1
ATOM 883 C CA . ILE A 1 115 ? 13.517 -22.765 1.262 1.00 74.31 115 ILE A CA 1
ATOM 884 C C . ILE A 1 115 ? 14.209 -21.691 2.117 1.00 74.31 115 ILE A C 1
ATOM 886 O O . ILE A 1 115 ? 13.961 -20.508 1.912 1.00 74.31 115 ILE A O 1
ATOM 890 N N . GLU A 1 116 ? 15.116 -22.051 3.026 1.00 76.56 116 GLU A N 1
ATOM 891 C CA . GLU A 1 116 ? 15.838 -21.072 3.859 1.00 76.56 116 GLU A CA 1
ATOM 892 C C . GLU A 1 116 ? 16.790 -20.175 3.046 1.00 76.56 116 GLU A C 1
ATOM 894 O O . GLU A 1 116 ? 16.888 -18.971 3.303 1.00 76.56 116 GLU A O 1
ATOM 899 N N . ALA A 1 117 ? 17.447 -20.717 2.015 1.00 75.56 117 ALA A N 1
ATOM 900 C CA . ALA A 1 117 ? 18.239 -19.917 1.081 1.00 75.56 117 ALA A CA 1
ATOM 901 C C . ALA A 1 117 ? 17.353 -18.912 0.331 1.00 75.56 117 ALA A C 1
ATOM 903 O O . ALA A 1 117 ? 17.697 -17.730 0.257 1.00 75.56 117 ALA A O 1
ATOM 904 N N . SER A 1 118 ? 16.176 -19.351 -0.130 1.00 82.44 118 SER A N 1
ATOM 905 C CA . SER A 1 118 ? 15.209 -18.466 -0.779 1.00 82.44 118 SER A CA 1
ATOM 906 C C . SER A 1 118 ? 14.698 -17.372 0.160 1.00 82.44 118 SER A C 1
ATOM 908 O O . SER A 1 118 ? 14.537 -16.238 -0.268 1.00 82.44 118 SER A O 1
ATOM 910 N N . LYS A 1 119 ? 14.530 -17.638 1.463 1.00 86.31 119 LYS A N 1
ATOM 911 C CA . LYS A 1 119 ? 14.155 -16.593 2.431 1.00 86.31 119 LYS A CA 1
ATOM 912 C C . LYS A 1 119 ? 15.206 -15.493 2.530 1.00 86.31 119 LYS A C 1
ATOM 914 O O . LYS A 1 119 ? 14.842 -14.328 2.611 1.00 86.31 119 LYS A O 1
ATOM 919 N N . SER A 1 120 ? 16.490 -15.846 2.511 1.00 83.31 120 SER A N 1
ATOM 920 C CA . SER A 1 120 ? 17.574 -14.857 2.567 1.00 83.31 120 SER A CA 1
ATOM 921 C C . SER A 1 120 ? 17.602 -13.980 1.309 1.00 83.31 120 SER A C 1
ATOM 923 O O . SER A 1 120 ? 17.736 -12.764 1.414 1.00 83.31 120 SER A O 1
ATOM 925 N N . GLU A 1 121 ? 17.412 -14.589 0.133 1.00 86.38 121 GLU A N 1
ATOM 926 C CA . GLU A 1 121 ? 17.251 -13.900 -1.159 1.00 86.38 121 GLU A CA 1
ATOM 927 C C . GLU A 1 121 ? 16.049 -12.939 -1.129 1.00 86.38 121 GLU A C 1
ATOM 929 O O . GLU A 1 121 ? 16.175 -11.765 -1.472 1.00 86.38 121 GLU A O 1
ATOM 934 N N . ILE A 1 122 ? 14.904 -13.406 -0.623 1.00 88.38 122 ILE A N 1
ATOM 935 C CA . ILE A 1 122 ? 13.676 -12.611 -0.496 1.00 88.38 122 ILE A CA 1
ATOM 936 C C . ILE A 1 122 ? 13.857 -11.456 0.494 1.00 88.38 122 ILE A C 1
ATOM 938 O O . ILE A 1 122 ? 13.457 -10.338 0.198 1.00 88.38 122 ILE A O 1
ATOM 942 N N . LEU A 1 123 ? 14.470 -11.680 1.657 1.00 87.81 123 LEU A N 1
ATOM 943 C CA . LEU A 1 123 ? 14.712 -10.618 2.640 1.00 87.81 123 LEU A CA 1
ATOM 944 C C . LEU A 1 123 ? 15.641 -9.530 2.088 1.00 87.81 123 LEU A C 1
ATOM 946 O O . LEU A 1 123 ? 15.396 -8.347 2.321 1.00 87.81 123 LEU A O 1
ATOM 950 N N . ALA A 1 124 ? 16.672 -9.915 1.331 1.00 84.06 124 ALA A N 1
ATOM 951 C CA . ALA A 1 124 ? 17.544 -8.960 0.655 1.00 84.06 124 ALA A CA 1
ATOM 952 C C . ALA A 1 124 ? 16.770 -8.134 -0.384 1.00 84.06 124 ALA A C 1
ATOM 954 O O . ALA A 1 124 ? 16.918 -6.915 -0.419 1.00 84.06 124 ALA A O 1
ATOM 955 N N . LEU A 1 125 ? 15.899 -8.772 -1.175 1.00 86.75 125 LEU A N 1
ATOM 956 C CA . LEU A 1 125 ? 15.002 -8.076 -2.098 1.00 86.75 125 LEU A CA 1
ATOM 957 C C . LEU A 1 125 ? 14.094 -7.080 -1.367 1.00 86.75 125 LEU A C 1
ATOM 959 O O . LEU A 1 125 ? 14.015 -5.923 -1.771 1.00 86.75 125 LEU A O 1
ATOM 963 N N . LEU A 1 126 ? 13.417 -7.515 -0.300 1.00 87.44 126 LEU A N 1
ATOM 964 C CA . LEU A 1 126 ? 12.494 -6.668 0.460 1.00 87.44 126 LEU A CA 1
ATOM 965 C C . LEU A 1 126 ? 13.199 -5.432 1.027 1.00 87.44 126 LEU A C 1
ATOM 967 O O . LEU A 1 126 ? 12.635 -4.346 0.979 1.00 87.44 126 LEU A O 1
ATOM 971 N N . ALA A 1 127 ? 14.448 -5.569 1.481 1.00 83.19 127 ALA A N 1
ATOM 972 C CA . ALA A 1 127 ? 15.243 -4.435 1.948 1.00 83.19 127 ALA A CA 1
ATOM 973 C C . ALA A 1 127 ? 15.522 -3.399 0.842 1.00 83.19 127 ALA A C 1
ATOM 975 O O . ALA A 1 127 ? 15.557 -2.201 1.115 1.00 83.19 127 ALA A O 1
ATOM 976 N N . VAL A 1 128 ? 15.702 -3.837 -0.410 1.00 82.81 128 VAL A N 1
ATOM 977 C CA . VAL A 1 128 ? 15.851 -2.921 -1.554 1.00 82.81 128 VAL A CA 1
ATOM 978 C C . VAL A 1 128 ? 14.508 -2.270 -1.899 1.00 82.81 128 VAL A C 1
ATOM 980 O O . VAL A 1 128 ? 14.451 -1.064 -2.141 1.00 82.81 128 VAL A O 1
ATOM 983 N N . LEU A 1 129 ? 13.423 -3.050 -1.902 1.00 85.25 129 LEU A N 1
ATOM 984 C CA . LEU A 1 129 ? 12.093 -2.560 -2.269 1.00 85.25 129 LEU A CA 1
ATOM 985 C C . LEU A 1 129 ? 11.473 -1.621 -1.224 1.00 85.25 129 LEU A C 1
ATOM 987 O O . LEU A 1 129 ? 10.671 -0.777 -1.602 1.00 85.25 129 LEU A O 1
ATOM 991 N N . ASP A 1 130 ? 11.877 -1.696 0.046 1.00 82.38 130 ASP A N 1
ATOM 992 C CA . ASP A 1 130 ? 11.453 -0.761 1.106 1.00 82.38 130 ASP A CA 1
ATOM 993 C C . ASP A 1 130 ? 11.802 0.706 0.781 1.00 82.38 130 ASP A C 1
ATOM 995 O O . ASP A 1 130 ? 11.127 1.648 1.190 1.00 82.38 130 ASP A O 1
ATOM 999 N N . SER A 1 131 ? 12.847 0.917 -0.021 1.00 77.69 131 SER A N 1
ATOM 1000 C CA . SER A 1 131 ? 13.254 2.250 -0.474 1.00 77.69 131 SER A CA 1
ATOM 1001 C C . SER A 1 131 ? 12.539 2.719 -1.750 1.00 77.69 131 SER A C 1
ATOM 1003 O O . SER A 1 131 ? 12.738 3.866 -2.158 1.00 77.69 131 SER A O 1
ATOM 1005 N N . LEU A 1 132 ? 11.724 1.863 -2.378 1.00 83.31 132 LEU A N 1
ATOM 1006 C CA . LEU A 1 132 ? 11.049 2.118 -3.649 1.00 83.31 132 LEU A CA 1
ATOM 1007 C C . LEU A 1 132 ? 9.594 2.540 -3.417 1.00 83.31 132 LEU A C 1
ATOM 1009 O O . LEU A 1 132 ? 8.761 1.767 -2.955 1.00 83.31 132 LEU A O 1
ATOM 1013 N N . ASP A 1 133 ? 9.268 3.762 -3.830 1.00 84.69 133 ASP A N 1
ATOM 1014 C CA . ASP A 1 133 ? 7.904 4.292 -3.824 1.00 84.69 133 ASP A CA 1
ATOM 1015 C C . ASP A 1 133 ? 7.535 4.763 -5.236 1.00 84.69 133 ASP A C 1
ATOM 1017 O O . ASP A 1 133 ? 7.772 5.908 -5.624 1.00 84.69 133 ASP A O 1
ATOM 1021 N N . PHE A 1 134 ? 7.011 3.843 -6.053 1.00 86.06 134 PHE A N 1
ATOM 1022 C CA . PHE A 1 134 ? 6.717 4.137 -7.458 1.00 86.06 134 PHE A CA 1
ATOM 1023 C C . PHE A 1 134 ? 5.608 5.193 -7.614 1.00 86.06 134 PHE A C 1
ATOM 1025 O O . PHE A 1 134 ? 5.620 5.958 -8.579 1.00 86.06 134 PHE A O 1
ATOM 1032 N N . LEU A 1 135 ? 4.668 5.274 -6.665 1.00 84.88 135 LEU A N 1
ATOM 1033 C CA . LEU A 1 135 ? 3.614 6.291 -6.697 1.00 84.88 135 LEU A CA 1
ATOM 1034 C C . LEU A 1 135 ? 4.198 7.683 -6.436 1.00 84.88 135 LEU A C 1
ATOM 1036 O O . LEU A 1 135 ? 3.900 8.600 -7.201 1.00 84.88 135 LEU A O 1
ATOM 1040 N N . ASP A 1 136 ? 5.090 7.836 -5.447 1.00 85.75 136 ASP A N 1
ATOM 1041 C CA . ASP A 1 136 ? 5.832 9.093 -5.239 1.00 85.75 136 ASP A CA 1
ATOM 1042 C C . ASP A 1 136 ? 6.648 9.471 -6.488 1.00 85.75 136 ASP A C 1
ATOM 1044 O O . ASP A 1 136 ? 6.593 10.616 -6.941 1.00 85.75 136 ASP A O 1
ATOM 1048 N N . MET A 1 137 ? 7.329 8.505 -7.120 1.00 88.00 137 MET A N 1
ATOM 1049 C CA . MET A 1 137 ? 8.063 8.729 -8.376 1.00 88.00 137 MET A CA 1
ATOM 1050 C C . MET A 1 137 ? 7.147 9.249 -9.496 1.00 88.00 137 MET A C 1
ATOM 1052 O O . MET A 1 137 ? 7.460 10.250 -10.147 1.00 88.00 137 MET A O 1
ATOM 1056 N N . ALA A 1 138 ? 6.008 8.595 -9.732 1.00 85.88 138 ALA A N 1
ATOM 1057 C CA . ALA A 1 138 ? 5.068 8.994 -10.777 1.00 85.88 138 ALA A CA 1
ATOM 1058 C C . ALA A 1 138 ? 4.447 10.376 -10.495 1.00 85.88 138 ALA A C 1
ATOM 1060 O O . ALA A 1 138 ? 4.318 11.194 -11.413 1.00 85.88 138 ALA A O 1
ATOM 1061 N N . CYS A 1 139 ? 4.112 10.665 -9.234 1.00 85.69 139 CYS A N 1
ATOM 1062 C CA . CYS A 1 139 ? 3.579 11.955 -8.796 1.00 85.69 139 CYS A CA 1
ATOM 1063 C C . CYS A 1 139 ? 4.605 13.086 -8.935 1.00 85.69 139 CYS A C 1
ATOM 1065 O O . CYS A 1 139 ? 4.263 14.158 -9.446 1.00 85.69 139 CYS A O 1
ATOM 1067 N N . ALA A 1 140 ? 5.868 12.844 -8.567 1.00 86.56 140 ALA A N 1
ATOM 1068 C CA . ALA A 1 140 ? 6.949 13.823 -8.675 1.00 86.56 140 ALA A CA 1
ATOM 1069 C C . ALA A 1 140 ? 7.072 14.379 -10.100 1.00 86.56 140 ALA A C 1
ATOM 1071 O O . ALA A 1 140 ? 7.301 15.574 -10.296 1.00 86.56 140 ALA A O 1
ATOM 1072 N N . LEU A 1 141 ? 6.876 13.542 -11.120 1.00 84.62 141 LEU A N 1
ATOM 1073 C CA . LEU A 1 141 ? 6.996 13.952 -12.518 1.00 84.62 141 LEU A CA 1
ATOM 1074 C C . LEU A 1 141 ? 5.971 15.030 -12.929 1.00 84.62 141 LEU A C 1
ATOM 1076 O O . LEU A 1 141 ? 6.254 15.825 -13.831 1.00 84.62 141 LEU A O 1
ATOM 1080 N N . GLY A 1 142 ? 4.827 15.118 -12.238 1.00 78.81 142 GLY A N 1
ATOM 1081 C CA . GLY A 1 142 ? 3.756 16.085 -12.515 1.00 78.81 142 GLY A CA 1
ATOM 1082 C C . GLY A 1 142 ? 4.142 17.552 -12.319 1.00 78.81 142 GLY A C 1
ATOM 1083 O O . GLY A 1 142 ? 3.523 18.426 -12.921 1.00 78.81 142 GLY A O 1
ATOM 1084 N N . GLY A 1 143 ? 5.190 17.829 -11.537 1.00 67.12 143 GLY A N 1
ATOM 1085 C CA . GLY A 1 143 ? 5.697 19.185 -11.293 1.00 67.12 143 GLY A CA 1
ATOM 1086 C C . GLY A 1 143 ? 6.740 19.690 -12.301 1.00 67.12 143 GLY A C 1
ATOM 1087 O O . GLY A 1 143 ? 7.241 20.805 -12.149 1.00 67.12 143 GLY A O 1
ATOM 1088 N N . THR A 1 144 ? 7.119 18.895 -13.308 1.00 72.38 144 THR A N 1
ATOM 1089 C CA . THR A 1 144 ? 8.253 19.224 -14.193 1.00 72.38 144 THR A CA 1
ATOM 1090 C C . THR A 1 144 ? 7.856 20.102 -15.384 1.00 72.38 144 THR A C 1
ATOM 1092 O O . THR A 1 144 ? 6.846 19.867 -16.041 1.00 72.38 144 THR A O 1
ATOM 1095 N N . SER A 1 145 ? 8.660 21.133 -15.688 1.00 58.91 145 SER A N 1
ATOM 1096 C CA . SER A 1 145 ? 8.297 22.174 -16.669 1.00 58.91 145 SER A CA 1
ATOM 1097 C C . SER A 1 145 ? 9.117 22.191 -17.969 1.00 58.91 145 SER A C 1
ATOM 1099 O O . SER A 1 145 ? 8.664 22.790 -18.942 1.00 58.91 145 SER A O 1
ATOM 1101 N N . ALA A 1 146 ? 10.267 21.507 -18.053 1.00 74.19 146 ALA A N 1
ATOM 1102 C CA . ALA A 1 146 ? 10.983 21.278 -19.318 1.00 74.19 146 ALA A CA 1
ATOM 1103 C C . ALA A 1 146 ? 12.056 20.180 -19.191 1.00 74.19 146 ALA A C 1
ATOM 1105 O O . ALA A 1 146 ? 12.885 20.225 -18.285 1.00 74.19 146 ALA A O 1
ATOM 1106 N N . GLY A 1 147 ? 12.065 19.220 -20.122 1.00 79.12 147 GLY A N 1
ATOM 1107 C CA . GLY A 1 147 ? 13.089 18.171 -20.204 1.00 79.12 147 GLY A CA 1
ATOM 1108 C C . GLY A 1 147 ? 14.324 18.610 -20.997 1.00 79.12 147 GLY A C 1
ATOM 1109 O O . GLY A 1 147 ? 14.219 19.360 -21.972 1.00 79.12 147 GLY A O 1
ATOM 1110 N N . ILE A 1 148 ? 15.495 18.121 -20.601 1.00 88.88 148 ILE A N 1
ATOM 1111 C CA . ILE A 1 148 ? 16.769 18.322 -21.300 1.00 88.88 148 ILE A CA 1
ATOM 1112 C C . ILE A 1 148 ? 16.910 17.227 -22.360 1.00 88.88 148 ILE A C 1
ATOM 1114 O O . ILE A 1 148 ? 16.757 16.051 -22.053 1.00 88.88 148 ILE A O 1
ATOM 1118 N N . HIS A 1 149 ? 17.218 17.602 -23.600 1.00 88.69 149 HIS A N 1
ATOM 1119 C CA . HIS A 1 149 ? 17.482 16.630 -24.662 1.00 88.69 149 HIS A CA 1
ATOM 1120 C C . HIS A 1 149 ? 18.961 16.250 -24.672 1.00 88.69 149 HIS A C 1
ATOM 1122 O O . HIS A 1 149 ? 19.828 17.129 -24.710 1.00 88.69 149 HIS A O 1
ATOM 1128 N N . PHE A 1 150 ? 19.244 14.953 -24.687 1.00 88.12 150 PHE A N 1
ATOM 1129 C CA . PHE A 1 150 ? 20.589 14.410 -24.804 1.00 88.12 150 PHE A CA 1
ATOM 1130 C C . PHE A 1 150 ? 20.596 13.283 -25.842 1.00 88.12 150 PHE A C 1
ATOM 1132 O O . PHE A 1 150 ? 20.233 12.145 -25.572 1.00 88.12 150 PHE A O 1
ATOM 1139 N N . GLY A 1 151 ? 20.968 13.610 -27.083 1.00 89.38 151 GLY A N 1
ATOM 1140 C CA . GLY A 1 151 ? 20.917 12.645 -28.183 1.00 89.38 151 GLY A CA 1
ATOM 1141 C C . GLY A 1 151 ? 19.486 12.179 -28.474 1.00 89.38 151 GLY A C 1
ATOM 1142 O O . GLY A 1 151 ? 18.652 12.986 -28.879 1.00 89.38 151 GLY A O 1
ATOM 1143 N N . ALA A 1 152 ? 19.229 10.880 -28.299 1.00 91.06 152 ALA A N 1
ATOM 1144 C CA . ALA A 1 152 ? 17.910 10.263 -28.470 1.00 91.06 152 ALA A CA 1
ATOM 1145 C C . ALA A 1 152 ? 17.087 10.218 -27.170 1.00 91.06 152 ALA A C 1
ATOM 1147 O O . ALA A 1 152 ? 15.980 9.687 -27.172 1.00 91.06 152 ALA A O 1
ATOM 1148 N N . GLU A 1 153 ? 17.610 10.774 -26.078 1.00 94.31 153 GLU A N 1
ATOM 1149 C CA . GLU A 1 153 ? 16.987 10.738 -24.760 1.00 94.31 153 GLU A CA 1
ATOM 1150 C C . GLU A 1 153 ? 16.448 12.111 -24.362 1.00 94.31 153 GLU A C 1
ATOM 1152 O O . GLU A 1 153 ? 16.998 13.165 -24.711 1.00 94.31 153 GLU A O 1
ATOM 1157 N N . GLN A 1 154 ? 15.370 12.089 -23.588 1.00 93.56 154 GLN A N 1
ATOM 1158 C CA . GLN A 1 154 ? 14.782 13.247 -22.944 1.00 93.56 154 GLN A CA 1
ATOM 1159 C C . GLN A 1 154 ? 14.789 13.036 -21.431 1.00 93.56 154 GLN A C 1
ATOM 1161 O O . GLN A 1 154 ? 14.170 12.107 -20.916 1.00 93.56 154 GLN A O 1
ATOM 1166 N N . ILE A 1 155 ? 15.505 13.908 -20.726 1.00 93.88 155 ILE A N 1
ATOM 1167 C CA . ILE A 1 155 ? 15.803 13.771 -19.302 1.00 93.88 155 ILE A CA 1
ATOM 1168 C C . ILE A 1 155 ? 15.027 14.819 -18.509 1.00 93.88 155 ILE A C 1
ATOM 1170 O O . ILE A 1 155 ? 15.113 16.018 -18.787 1.00 93.88 155 ILE A O 1
ATOM 1174 N N . TYR A 1 156 ? 14.326 14.381 -17.472 1.00 93.12 156 TYR A N 1
ATOM 1175 C CA . TYR A 1 156 ? 13.589 15.225 -16.539 1.00 93.12 156 TYR A CA 1
ATOM 1176 C C . TYR A 1 156 ? 14.145 15.056 -15.137 1.00 93.12 156 TYR A C 1
ATOM 1178 O O . TYR A 1 156 ? 14.582 13.976 -14.752 1.00 93.12 156 TYR A O 1
ATOM 1186 N N . ARG A 1 157 ? 14.117 16.132 -14.356 1.00 91.56 157 ARG A N 1
ATOM 1187 C CA . ARG A 1 157 ? 14.483 16.102 -12.941 1.00 91.56 157 ARG A CA 1
ATOM 1188 C C . ARG A 1 157 ? 13.312 16.613 -12.136 1.00 91.56 157 ARG A C 1
ATOM 1190 O O . ARG A 1 157 ? 12.776 17.669 -12.472 1.00 91.56 157 ARG A O 1
ATOM 1197 N N . SER A 1 158 ? 12.947 15.882 -11.096 1.00 90.62 158 SER A N 1
ATOM 1198 C CA . SER A 1 158 ? 11.900 16.306 -10.177 1.00 90.62 158 SER A CA 1
ATOM 1199 C C . SER A 1 158 ? 12.215 15.922 -8.746 1.00 90.62 158 SER A C 1
ATOM 1201 O O . SER A 1 158 ? 13.052 15.059 -8.501 1.00 90.62 158 SER A O 1
ATOM 1203 N N . ASN A 1 159 ? 11.515 16.553 -7.813 1.00 87.81 159 ASN A N 1
ATOM 1204 C CA . ASN A 1 159 ? 11.519 16.170 -6.411 1.00 87.81 159 ASN A CA 1
ATOM 1205 C C . ASN A 1 159 ? 10.132 15.619 -6.084 1.00 87.81 159 ASN A C 1
ATOM 1207 O O . ASN A 1 159 ? 9.134 16.291 -6.350 1.00 87.81 159 ASN A O 1
ATOM 1211 N N . GLY A 1 160 ? 10.086 14.399 -5.562 1.00 83.69 160 GLY A N 1
ATOM 1212 C CA . GLY A 1 160 ? 8.915 13.890 -4.865 1.00 83.69 160 GLY A CA 1
ATOM 1213 C C . GLY A 1 160 ? 8.876 14.405 -3.435 1.00 83.69 160 GLY A C 1
ATOM 1214 O O . GLY A 1 160 ? 9.641 15.295 -3.047 1.00 83.69 160 GLY A O 1
ATOM 1215 N N . GLU A 1 161 ? 7.991 13.818 -2.646 1.00 80.69 161 GLU A N 1
ATOM 1216 C CA . GLU A 1 161 ? 7.880 14.131 -1.226 1.00 80.69 161 GLU A CA 1
ATOM 1217 C C . GLU A 1 161 ? 9.123 13.656 -0.463 1.00 80.69 161 GLU A C 1
ATOM 1219 O O . GLU A 1 161 ? 9.650 14.371 0.392 1.00 80.69 161 GLU A O 1
ATOM 1224 N N . LYS A 1 162 ? 9.619 12.461 -0.811 1.00 78.81 162 LYS A N 1
ATOM 1225 C CA . LYS A 1 162 ? 10.695 11.787 -0.070 1.00 78.81 162 LYS A CA 1
ATOM 1226 C C . LYS A 1 162 ? 12.058 11.905 -0.744 1.00 78.81 162 LYS A C 1
ATOM 1228 O O . LYS A 1 162 ? 13.071 12.009 -0.053 1.00 78.81 162 LYS A O 1
ATOM 1233 N N . ASN A 1 163 ? 12.110 11.863 -2.077 1.00 85.62 163 ASN A N 1
ATOM 1234 C CA . ASN A 1 163 ? 13.374 11.797 -2.814 1.00 85.62 163 ASN A CA 1
ATOM 1235 C C . ASN A 1 163 ? 13.396 12.700 -4.051 1.00 85.62 163 ASN A C 1
ATOM 1237 O O . ASN A 1 163 ? 12.368 13.138 -4.559 1.00 85.62 163 ASN A O 1
ATOM 1241 N N . ALA A 1 164 ? 14.600 12.939 -4.568 1.00 88.88 164 ALA A N 1
ATOM 1242 C CA . ALA A 1 164 ? 14.799 13.526 -5.886 1.00 88.88 164 ALA A CA 1
ATOM 1243 C C . ALA A 1 164 ? 14.958 12.422 -6.936 1.00 88.88 164 ALA A C 1
ATOM 1245 O O . ALA A 1 164 ? 15.621 11.412 -6.692 1.00 88.88 164 ALA A O 1
ATOM 1246 N N . TYR A 1 165 ? 14.392 12.644 -8.117 1.00 91.69 165 TYR A N 1
ATOM 1247 C CA . TYR A 1 165 ? 14.334 11.672 -9.199 1.00 91.69 165 TYR A CA 1
ATOM 1248 C C . TYR A 1 165 ? 14.833 12.266 -10.516 1.00 91.69 165 TYR A C 1
ATOM 1250 O O . TYR A 1 165 ? 14.593 13.436 -10.838 1.00 91.69 165 TYR A O 1
ATOM 1258 N N . VAL A 1 166 ? 15.504 11.429 -11.300 1.00 93.25 166 VAL A N 1
ATOM 1259 C CA . VAL A 1 166 ? 15.860 11.687 -12.694 1.00 93.25 166 VAL A CA 1
ATOM 1260 C C . VAL A 1 166 ? 15.108 10.685 -13.556 1.00 93.25 166 VAL A C 1
ATOM 1262 O O . VAL A 1 166 ? 15.262 9.484 -13.377 1.00 93.25 166 VAL A O 1
ATOM 1265 N N . PHE A 1 167 ? 14.301 11.175 -14.487 1.00 94.69 167 PHE A N 1
ATOM 1266 C CA . PHE A 1 167 ? 13.537 10.345 -15.411 1.00 94.69 167 PHE A CA 1
ATOM 1267 C C . PHE A 1 167 ? 14.132 10.471 -16.801 1.00 94.69 167 PHE A C 1
ATOM 1269 O O . PHE A 1 167 ? 14.338 11.589 -17.280 1.00 94.69 167 PHE A O 1
ATOM 1276 N N . THR A 1 168 ? 14.347 9.347 -17.464 1.00 95.19 168 THR A N 1
ATOM 1277 C CA . THR A 1 168 ? 14.863 9.296 -18.830 1.00 95.19 168 THR A CA 1
ATOM 1278 C C . THR A 1 168 ? 13.810 8.667 -19.722 1.00 95.19 168 THR A C 1
ATOM 1280 O O . THR A 1 168 ? 13.308 7.585 -19.427 1.00 95.19 168 THR A O 1
ATOM 1283 N N . PHE A 1 169 ? 13.474 9.343 -20.814 1.00 94.56 169 PHE A N 1
ATOM 1284 C CA . PHE A 1 169 ? 12.534 8.873 -21.826 1.00 94.56 169 PHE A CA 1
ATOM 1285 C C . PHE A 1 169 ? 13.221 8.805 -23.186 1.00 94.56 169 PHE A C 1
ATOM 1287 O O . PHE A 1 169 ? 14.095 9.616 -23.490 1.00 94.56 169 PHE A O 1
ATOM 1294 N N . ASP A 1 170 ? 12.784 7.890 -24.041 1.00 93.62 170 ASP A N 1
ATOM 1295 C CA . ASP A 1 170 ? 13.157 7.893 -25.452 1.00 93.62 170 ASP A CA 1
ATOM 1296 C C . ASP A 1 170 ? 12.451 9.076 -26.134 1.00 93.62 170 ASP A C 1
ATOM 1298 O O . ASP A 1 170 ? 11.223 9.162 -26.156 1.00 93.62 170 ASP A O 1
ATOM 1302 N N . ALA A 1 171 ? 13.219 10.009 -26.695 1.00 90.62 171 ALA A N 1
ATOM 1303 C CA . ALA A 1 171 ? 12.693 11.248 -27.268 1.00 90.62 171 ALA A CA 1
ATOM 1304 C C . ALA A 1 171 ? 11.873 11.028 -28.554 1.00 90.62 171 ALA A C 1
ATOM 1306 O O . ALA A 1 171 ? 11.147 11.923 -28.988 1.00 90.62 171 ALA A O 1
ATOM 1307 N N . ARG A 1 172 ? 12.001 9.862 -29.201 1.00 90.19 172 ARG A N 1
ATOM 1308 C CA . ARG A 1 172 ? 11.296 9.530 -30.447 1.00 90.19 172 ARG A CA 1
ATOM 1309 C C . ARG A 1 172 ? 9.965 8.846 -30.160 1.00 90.19 172 ARG A C 1
ATOM 1311 O O . ARG A 1 172 ? 8.953 9.195 -30.762 1.00 90.19 172 ARG A O 1
ATOM 1318 N N . THR A 1 173 ? 9.975 7.844 -29.295 1.00 90.81 173 THR A N 1
ATOM 1319 C CA . THR A 1 173 ? 8.804 7.026 -28.966 1.00 90.81 173 THR A CA 1
ATOM 1320 C C . THR A 1 173 ? 8.019 7.613 -27.808 1.00 90.81 173 THR A C 1
ATOM 1322 O O . THR A 1 173 ? 6.805 7.483 -27.804 1.00 90.81 173 THR A O 1
ATOM 1325 N N . GLY A 1 174 ? 8.685 8.289 -26.873 1.00 89.62 174 GLY A N 1
ATOM 1326 C CA . GLY A 1 174 ? 8.105 8.790 -25.635 1.00 89.62 174 GLY A CA 1
ATOM 1327 C C . GLY A 1 174 ? 8.052 7.757 -24.516 1.00 89.62 174 GLY A C 1
ATOM 1328 O O . GLY A 1 174 ? 7.487 8.076 -23.469 1.00 89.62 174 GLY A O 1
ATOM 1329 N N . TYR A 1 175 ? 8.599 6.552 -24.719 1.00 92.69 175 TYR A N 1
ATOM 1330 C CA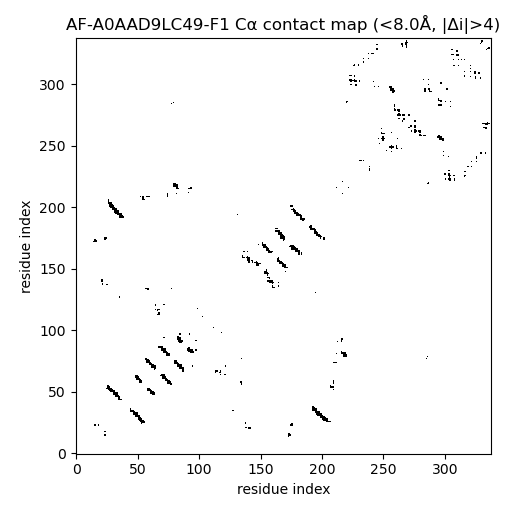 . TYR A 1 175 ? 8.637 5.503 -23.702 1.00 92.69 175 TYR A CA 1
ATOM 1331 C C . TYR A 1 175 ? 9.600 5.847 -22.568 1.00 92.69 175 TYR A C 1
ATOM 1333 O O . TYR A 1 175 ? 10.665 6.414 -22.826 1.00 92.69 175 TYR A O 1
ATOM 1341 N N . PRO A 1 176 ? 9.237 5.529 -21.315 1.00 93.62 176 PRO A N 1
ATOM 1342 C CA . PRO A 1 176 ? 10.162 5.655 -20.204 1.00 93.62 176 PRO A CA 1
ATOM 1343 C C . PRO A 1 176 ? 11.267 4.601 -20.355 1.00 93.62 176 PRO A C 1
ATOM 1345 O O . PRO A 1 176 ? 10.992 3.444 -20.660 1.00 93.62 176 PRO A O 1
ATOM 1348 N N . LEU A 1 177 ? 12.514 5.025 -20.175 1.00 94.75 177 LEU A N 1
ATOM 1349 C CA . LEU A 1 177 ? 13.709 4.183 -20.269 1.00 94.75 177 LEU A CA 1
ATOM 1350 C C . LEU A 1 177 ? 14.282 3.890 -18.889 1.00 94.75 177 LEU A C 1
ATOM 1352 O O . LEU A 1 177 ? 14.658 2.758 -18.602 1.00 94.75 177 LEU A O 1
ATOM 1356 N N . SER A 1 178 ? 14.355 4.904 -18.027 1.00 94.81 178 SER A N 1
ATOM 1357 C CA . SER A 1 178 ? 14.826 4.714 -16.661 1.00 94.81 178 SER A CA 1
ATOM 1358 C C . SER A 1 178 ? 14.308 5.767 -15.690 1.00 94.81 178 SER A C 1
ATOM 1360 O O . SER A 1 178 ? 13.942 6.883 -16.074 1.00 94.81 178 SER A O 1
ATOM 1362 N N . ILE A 1 179 ? 14.290 5.396 -14.413 1.00 94.12 179 ILE A N 1
ATOM 1363 C CA . ILE A 1 179 ? 14.020 6.275 -13.280 1.00 94.12 179 ILE A CA 1
ATOM 1364 C C . ILE A 1 179 ? 15.151 6.078 -12.276 1.00 94.12 179 ILE A C 1
ATOM 1366 O O . ILE A 1 179 ? 15.352 4.980 -11.767 1.00 94.12 179 ILE A O 1
ATOM 1370 N N . THR A 1 180 ? 15.889 7.140 -11.978 1.00 92.50 180 THR A N 1
ATOM 1371 C CA . THR A 1 180 ? 16.969 7.120 -10.990 1.00 92.50 180 THR A CA 1
ATOM 1372 C C . THR A 1 180 ? 16.569 7.951 -9.782 1.00 92.50 180 THR A C 1
ATOM 1374 O O . THR A 1 180 ? 16.406 9.168 -9.880 1.00 92.50 180 THR A O 1
ATOM 1377 N N . GLN A 1 181 ? 16.449 7.305 -8.630 1.00 90.75 181 GLN A N 1
ATOM 1378 C CA . GLN A 1 181 ? 16.373 7.957 -7.332 1.00 90.75 181 GLN A CA 1
ATOM 1379 C C . GLN A 1 181 ? 17.770 8.418 -6.924 1.00 90.75 181 GLN A C 1
ATOM 1381 O O . GLN A 1 181 ? 18.695 7.619 -6.771 1.00 90.75 181 GLN A O 1
ATOM 1386 N N . VAL A 1 182 ? 17.926 9.727 -6.755 1.00 85.69 182 VAL A N 1
ATOM 1387 C CA . VAL A 1 182 ? 19.197 10.338 -6.371 1.00 85.69 182 VAL A CA 1
ATOM 1388 C C . VAL A 1 182 ? 19.477 10.034 -4.901 1.00 85.69 182 VAL A C 1
ATOM 1390 O O . VAL A 1 182 ? 18.592 10.164 -4.055 1.00 85.69 182 VAL A O 1
ATOM 1393 N N . ALA A 1 183 ? 20.723 9.667 -4.594 1.00 78.12 183 ALA A N 1
ATOM 1394 C CA . ALA A 1 183 ? 21.164 9.430 -3.226 1.00 78.12 183 ALA A CA 1
ATOM 1395 C C . ALA A 1 183 ? 2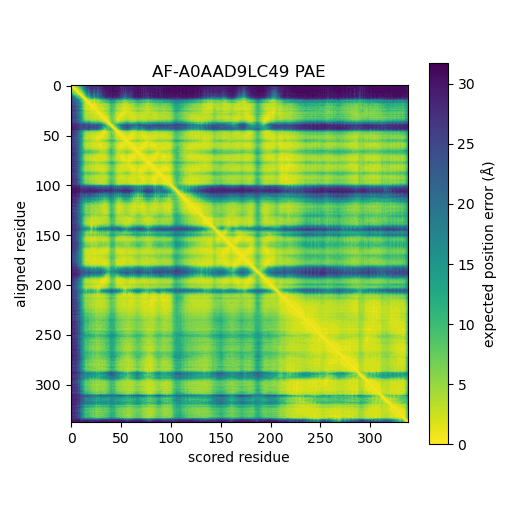0.892 10.669 -2.362 1.00 78.12 183 ALA A C 1
ATOM 1397 O O . ALA A 1 183 ? 21.335 11.776 -2.681 1.00 78.12 183 ALA A O 1
ATOM 1398 N N . SER A 1 184 ? 20.173 10.470 -1.261 1.00 68.88 184 SER A N 1
ATOM 1399 C CA . SER A 1 184 ? 19.870 11.518 -0.292 1.00 68.88 184 SER A CA 1
ATOM 1400 C C . SER A 1 184 ? 20.645 11.276 0.999 1.00 68.88 184 SER A C 1
ATOM 1402 O O . SER A 1 184 ? 20.828 10.137 1.442 1.00 68.88 184 SER A O 1
ATOM 1404 N N . THR A 1 185 ? 21.123 12.360 1.603 1.00 61.19 185 THR A N 1
ATOM 1405 C CA . THR A 1 185 ? 21.682 12.341 2.955 1.00 61.19 185 THR A CA 1
ATOM 1406 C C . THR A 1 185 ? 20.541 12.446 3.954 1.00 61.19 185 THR A C 1
ATOM 1408 O O . THR A 1 185 ? 19.864 13.474 4.007 1.00 61.19 185 THR A O 1
ATOM 1411 N N . VAL A 1 186 ? 20.342 11.396 4.746 1.00 59.88 186 VAL A N 1
ATOM 1412 C CA . VAL A 1 186 ? 19.386 11.402 5.858 1.00 59.88 186 VAL A CA 1
ATOM 1413 C C . VAL A 1 186 ? 19.938 12.329 6.961 1.00 59.88 186 VAL A C 1
ATOM 1415 O O . VAL A 1 186 ? 21.162 12.427 7.094 1.00 59.88 186 VAL A O 1
ATOM 1418 N N . PRO A 1 187 ? 19.099 13.032 7.749 1.00 52.94 187 PRO A N 1
ATOM 1419 C CA . PRO A 1 187 ? 19.550 13.911 8.838 1.00 52.94 187 PRO A CA 1
ATOM 1420 C C . PRO A 1 187 ? 20.513 13.269 9.857 1.00 52.94 187 PRO A C 1
ATOM 1422 O O . PRO A 1 187 ? 21.316 13.994 10.439 1.00 52.94 187 PRO A O 1
ATOM 1425 N N . ASP A 1 188 ? 20.515 11.939 10.003 1.00 57.88 188 ASP A N 1
ATOM 1426 C CA . ASP A 1 188 ? 21.474 11.188 10.838 1.00 57.88 188 ASP A CA 1
ATOM 1427 C C . ASP A 1 188 ? 22.856 10.963 10.187 1.00 57.88 188 ASP A C 1
ATOM 1429 O O . ASP A 1 188 ? 23.739 10.332 10.765 1.00 57.88 188 ASP A O 1
ATOM 1433 N N . GLY A 1 189 ? 23.089 11.495 8.984 1.00 54.81 189 GLY A N 1
ATOM 1434 C CA . GLY A 1 189 ? 24.371 11.406 8.278 1.00 54.81 189 GLY A CA 1
ATOM 1435 C C . GLY A 1 189 ? 24.587 10.104 7.502 1.00 54.81 189 GLY A C 1
ATOM 1436 O O . GLY A 1 189 ? 25.571 9.998 6.765 1.00 54.81 189 GLY A O 1
ATOM 1437 N N . GLU A 1 190 ? 23.668 9.142 7.598 1.00 57.16 190 GLU A N 1
ATOM 1438 C CA . GLU A 1 190 ? 23.667 7.949 6.752 1.00 57.16 190 GLU A CA 1
ATOM 1439 C C . GLU A 1 190 ? 23.256 8.306 5.314 1.00 57.16 190 GLU A C 1
ATOM 1441 O O . GLU A 1 190 ? 22.279 9.021 5.062 1.00 57.16 190 GLU A O 1
ATOM 1446 N N . ARG A 1 191 ? 24.039 7.830 4.341 1.00 61.94 191 ARG A N 1
ATOM 1447 C CA . ARG A 1 191 ? 23.720 7.971 2.917 1.00 61.94 191 ARG A CA 1
ATOM 1448 C C . ARG A 1 191 ? 22.836 6.806 2.506 1.00 61.94 191 ARG A C 1
ATOM 1450 O O . ARG A 1 191 ? 23.292 5.665 2.539 1.00 61.94 191 ARG A O 1
ATOM 1457 N N . ARG A 1 192 ? 21.615 7.091 2.054 1.00 67.94 192 ARG A N 1
ATOM 1458 C CA . ARG A 1 192 ? 20.840 6.091 1.313 1.00 67.94 192 ARG A CA 1
ATOM 1459 C C . ARG A 1 192 ? 21.484 5.894 -0.055 1.00 67.94 192 ARG A C 1
ATOM 1461 O O . ARG A 1 192 ? 21.839 6.874 -0.715 1.00 67.94 192 ARG A O 1
ATOM 1468 N N . ALA A 1 193 ? 21.664 4.636 -0.451 1.00 72.81 193 ALA A N 1
ATOM 1469 C CA . ALA A 1 193 ? 22.126 4.304 -1.792 1.00 72.81 193 ALA A CA 1
ATOM 1470 C C . ALA A 1 193 ? 21.140 4.855 -2.831 1.00 72.81 193 ALA A C 1
ATOM 1472 O O . ALA A 1 193 ? 19.940 4.959 -2.567 1.00 72.81 193 ALA A O 1
ATOM 1473 N N . ALA A 1 194 ? 21.652 5.243 -3.997 1.00 83.88 194 ALA A N 1
ATOM 1474 C CA . ALA A 1 194 ? 20.785 5.602 -5.108 1.00 83.88 194 ALA A CA 1
ATOM 1475 C C . ALA A 1 194 ? 20.161 4.321 -5.684 1.00 83.88 194 ALA A C 1
ATOM 1477 O O . ALA A 1 194 ? 20.772 3.254 -5.650 1.00 83.88 194 ALA A O 1
ATOM 1478 N N . LEU A 1 195 ? 18.943 4.427 -6.206 1.00 88.94 195 LEU A N 1
ATOM 1479 C CA . LEU A 1 195 ? 18.258 3.323 -6.878 1.00 88.94 195 LEU A CA 1
ATOM 1480 C C . LEU A 1 195 ? 18.059 3.695 -8.337 1.00 88.94 195 LEU A C 1
ATOM 1482 O O . LEU A 1 195 ? 17.627 4.808 -8.637 1.00 88.94 195 LEU A O 1
ATOM 1486 N N . GLN A 1 196 ? 18.347 2.769 -9.240 1.00 91.56 196 GLN A N 1
ATOM 1487 C CA . GLN A 1 196 ? 18.038 2.913 -10.652 1.00 91.56 196 GLN A CA 1
ATOM 1488 C C . GLN A 1 196 ? 17.068 1.819 -11.080 1.00 91.56 196 GLN A C 1
ATOM 1490 O O . GLN A 1 196 ? 17.300 0.636 -10.855 1.00 91.56 196 GLN A O 1
ATOM 1495 N N . LEU A 1 197 ? 15.972 2.243 -11.697 1.00 93.81 197 LEU A N 1
ATOM 1496 C CA . LEU A 1 197 ? 14.997 1.389 -12.347 1.00 93.81 197 LEU A CA 1
ATOM 1497 C C . LEU A 1 197 ? 15.186 1.564 -13.850 1.00 93.81 197 LEU A C 1
ATOM 1499 O O . LEU A 1 197 ? 14.862 2.624 -14.382 1.00 93.81 197 LEU A O 1
ATOM 1503 N N . SER A 1 198 ? 15.704 0.550 -14.527 1.00 94.81 198 SER A N 1
ATOM 1504 C CA . SER A 1 198 ? 15.774 0.504 -15.991 1.00 94.81 198 SER A CA 1
ATOM 1505 C C . SER A 1 198 ? 14.559 -0.259 -16.521 1.00 94.81 198 SER A C 1
ATOM 1507 O O . SER A 1 198 ? 14.167 -1.263 -15.933 1.00 94.81 198 SER A O 1
ATOM 150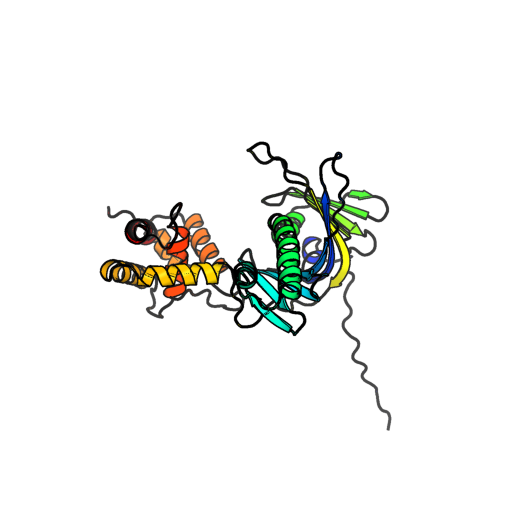9 N N . ILE A 1 199 ? 13.932 0.226 -17.591 1.00 94.62 199 ILE A N 1
ATOM 1510 C CA . ILE A 1 199 ? 12.703 -0.338 -18.164 1.00 94.62 199 ILE A CA 1
ATOM 1511 C C . ILE A 1 199 ? 13.051 -1.016 -19.488 1.00 94.62 199 ILE A C 1
ATOM 1513 O O . ILE A 1 199 ? 13.339 -0.345 -20.478 1.00 94.62 199 ILE A O 1
ATOM 1517 N N . ASP A 1 200 ? 13.019 -2.346 -19.496 1.00 92.56 200 ASP A N 1
ATOM 1518 C CA . ASP A 1 200 ? 13.392 -3.160 -20.658 1.00 92.56 200 ASP A CA 1
ATOM 1519 C C . ASP A 1 200 ? 12.226 -3.344 -21.630 1.00 92.56 200 ASP A C 1
ATOM 1521 O O . ASP A 1 200 ? 12.404 -3.360 -22.848 1.00 92.56 200 ASP A O 1
ATOM 1525 N N . ASP A 1 201 ? 11.025 -3.499 -21.074 1.00 92.44 201 ASP A N 1
ATOM 1526 C CA . ASP A 1 201 ? 9.791 -3.682 -21.826 1.00 92.44 201 ASP A CA 1
ATOM 1527 C C . ASP A 1 201 ? 8.706 -2.769 -21.265 1.00 92.44 201 ASP A C 1
ATOM 1529 O O . ASP A 1 201 ? 8.585 -2.600 -20.048 1.00 92.44 201 ASP A O 1
ATOM 1533 N N . TYR A 1 202 ? 7.917 -2.184 -22.161 1.00 92.38 202 TYR A N 1
ATOM 1534 C CA . TYR A 1 202 ? 6.889 -1.212 -21.835 1.00 92.38 202 TYR A CA 1
ATOM 1535 C C . TYR A 1 202 ? 5.653 -1.449 -22.697 1.00 92.38 202 TYR A C 1
ATOM 1537 O O . TYR A 1 202 ? 5.643 -1.213 -23.908 1.00 92.38 202 TYR A O 1
ATOM 1545 N N . VAL A 1 203 ? 4.576 -1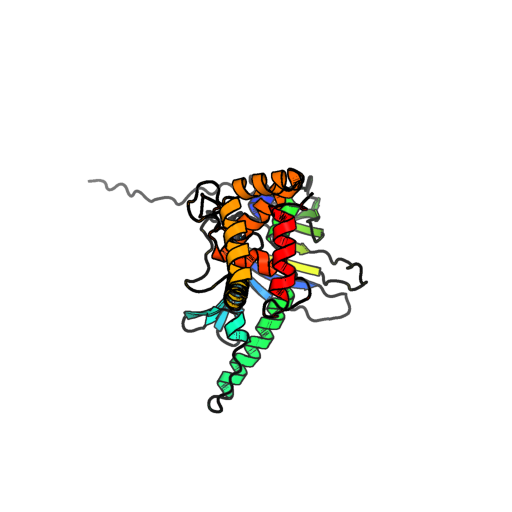.866 -22.042 1.00 91.12 203 VAL A N 1
ATOM 1546 C CA . VAL A 1 203 ? 3.292 -2.150 -22.671 1.00 91.12 203 VAL A CA 1
ATOM 1547 C C . VAL A 1 203 ? 2.210 -1.360 -21.954 1.00 91.12 203 VAL A C 1
ATOM 1549 O O . VAL A 1 203 ? 1.890 -1.613 -20.792 1.00 91.12 203 VAL A O 1
ATOM 155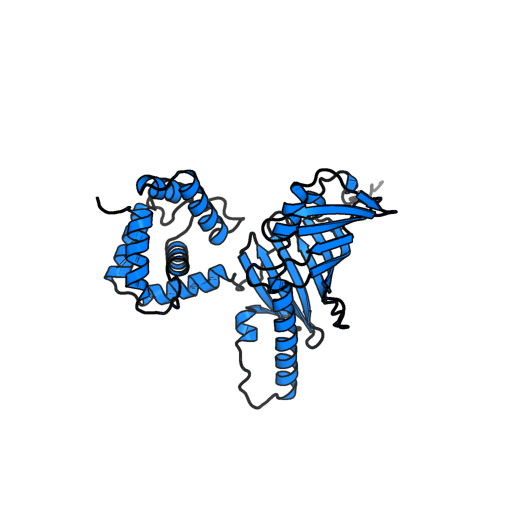2 N N . ARG A 1 204 ? 1.611 -0.404 -22.664 1.00 88.69 204 ARG A N 1
ATOM 1553 C CA . ARG A 1 204 ? 0.401 0.279 -22.196 1.00 88.69 204 ARG A CA 1
ATOM 1554 C C . ARG A 1 204 ? -0.753 -0.708 -22.123 1.00 88.69 204 ARG A C 1
ATOM 1556 O O . ARG A 1 204 ? -0.925 -1.530 -23.020 1.00 88.69 204 ARG A O 1
ATOM 1563 N N . HIS A 1 205 ? -1.558 -0.583 -21.080 1.00 82.19 205 HIS A N 1
ATOM 1564 C CA . HIS A 1 205 ? -2.809 -1.316 -20.959 1.00 82.19 205 HIS A CA 1
ATOM 1565 C C . HIS A 1 205 ? -3.904 -0.403 -20.411 1.00 82.19 205 HIS A C 1
ATOM 1567 O O . HIS A 1 205 ? -3.626 0.665 -19.865 1.00 82.19 205 HIS A O 1
ATOM 1573 N N . ASP A 1 206 ? -5.151 -0.833 -20.570 1.00 70.56 206 ASP A N 1
ATOM 1574 C CA . ASP A 1 206 ? -6.299 -0.184 -19.939 1.00 70.56 206 ASP A CA 1
ATOM 1575 C C . ASP A 1 206 ? -6.293 -0.447 -18.432 1.00 70.56 206 ASP A C 1
ATOM 1577 O O . ASP A 1 206 ? -5.630 -1.381 -17.988 1.00 70.56 206 ASP A O 1
ATOM 1581 N N . ASP A 1 207 ? -7.016 0.357 -17.651 1.00 66.31 207 ASP A N 1
ATOM 1582 C CA . ASP A 1 207 ? -7.023 0.365 -16.177 1.00 66.31 207 ASP A CA 1
ATOM 1583 C C . ASP A 1 207 ? -7.614 -0.928 -15.567 1.00 66.31 207 ASP A C 1
ATOM 1585 O O . ASP A 1 207 ? -8.686 -0.963 -14.969 1.00 66.31 207 ASP A O 1
ATOM 1589 N N . SER A 1 208 ? -6.936 -2.051 -15.801 1.00 68.69 208 SER A N 1
ATOM 1590 C CA . SER A 1 208 ? -7.261 -3.357 -15.260 1.00 68.69 208 SER A CA 1
ATOM 1591 C C . SER A 1 208 ? -6.909 -3.347 -13.783 1.00 68.69 208 SER A C 1
ATOM 1593 O O . SER A 1 208 ? -5.741 -3.118 -13.449 1.00 68.69 208 SER A O 1
ATOM 1595 N N . SER A 1 209 ? -7.888 -3.636 -12.929 1.00 73.88 209 SER A N 1
ATOM 1596 C CA . SER A 1 209 ? -7.675 -3.687 -11.490 1.00 73.88 209 SER A CA 1
ATOM 1597 C C . SER A 1 209 ? -6.562 -4.674 -11.130 1.00 73.88 209 SER A C 1
ATOM 1599 O O . SER A 1 209 ? -6.441 -5.775 -11.680 1.00 73.88 209 SER A O 1
ATOM 1601 N N . LEU A 1 210 ? -5.706 -4.240 -10.209 1.00 87.94 210 LEU A N 1
ATOM 1602 C CA . LEU A 1 210 ? -4.708 -5.081 -9.570 1.00 87.94 210 LEU A CA 1
ATOM 1603 C C . LEU A 1 210 ? -5.304 -5.544 -8.247 1.00 87.94 210 LEU A C 1
ATOM 1605 O O . LEU A 1 210 ? -5.621 -4.717 -7.399 1.00 87.94 210 LEU A O 1
ATOM 1609 N N . ALA A 1 211 ? -5.449 -6.853 -8.080 1.00 90.31 211 ALA A N 1
ATOM 1610 C CA . ALA A 1 211 ? -5.970 -7.445 -6.858 1.00 90.31 211 ALA A CA 1
ATOM 1611 C C . ALA A 1 211 ? -5.017 -8.526 -6.349 1.00 90.31 211 ALA A C 1
ATOM 1613 O O . ALA A 1 211 ? -4.394 -9.247 -7.138 1.00 90.31 211 ALA A O 1
ATOM 1614 N N . ALA A 1 212 ? -4.909 -8.627 -5.027 1.00 93.38 212 ALA A N 1
ATOM 1615 C CA . ALA A 1 212 ? -4.249 -9.749 -4.382 1.00 93.38 212 ALA A CA 1
ATOM 1616 C C . ALA A 1 212 ? -5.114 -11.024 -4.499 1.00 93.38 212 ALA A C 1
ATOM 1618 O O . ALA A 1 212 ? -6.334 -10.931 -4.677 1.00 93.38 212 ALA A O 1
ATOM 1619 N N . PRO A 1 213 ? -4.515 -12.224 -4.403 1.00 94.38 213 PRO A N 1
ATOM 1620 C CA . PRO A 1 213 ? -5.268 -13.470 -4.341 1.00 94.38 213 PRO A CA 1
ATOM 1621 C C . PRO A 1 213 ? -6.221 -13.516 -3.143 1.00 94.38 213 PRO A C 1
ATOM 1623 O O . PRO A 1 213 ? -5.964 -12.930 -2.091 1.00 94.38 213 PRO A O 1
ATOM 1626 N N . ILE A 1 214 ? -7.314 -14.269 -3.284 1.00 91.69 214 ILE A N 1
ATOM 1627 C CA . ILE A 1 214 ? -8.315 -14.429 -2.223 1.00 91.69 214 ILE A CA 1
ATOM 1628 C C . ILE A 1 214 ? -7.649 -14.973 -0.952 1.00 91.69 214 ILE A C 1
ATOM 1630 O O . ILE A 1 214 ? -6.997 -16.015 -0.980 1.00 91.69 214 ILE A O 1
ATOM 1634 N N . GLY A 1 215 ? -7.869 -14.293 0.175 1.00 91.12 215 GLY A N 1
ATOM 1635 C CA . GLY A 1 215 ? -7.353 -14.689 1.488 1.00 91.12 215 GLY A CA 1
ATOM 1636 C C . GLY A 1 215 ? -5.974 -14.122 1.838 1.00 91.12 215 GLY A C 1
ATOM 1637 O O . GLY A 1 215 ? -5.561 -14.254 2.990 1.00 91.12 215 GLY A O 1
ATOM 1638 N N . ILE A 1 216 ? -5.290 -13.468 0.894 1.00 94.94 216 ILE A N 1
ATOM 1639 C CA . ILE A 1 216 ? -4.118 -12.637 1.185 1.00 94.94 216 ILE A CA 1
ATOM 1640 C C . ILE A 1 216 ? -4.612 -11.283 1.688 1.00 94.94 216 ILE A C 1
ATOM 1642 O O . ILE A 1 216 ? -5.456 -10.657 1.051 1.00 94.94 216 ILE A O 1
ATOM 1646 N N . LYS A 1 217 ? -4.081 -10.850 2.831 1.00 94.38 217 LYS A N 1
ATOM 1647 C CA . LYS A 1 217 ? -4.450 -9.591 3.482 1.00 94.38 217 LYS A CA 1
ATOM 1648 C C . LYS A 1 217 ? -3.342 -8.560 3.326 1.00 94.38 217 LYS A C 1
ATOM 1650 O O . LYS A 1 217 ? -2.156 -8.910 3.291 1.00 94.38 217 LYS A O 1
ATOM 1655 N N . SER A 1 218 ? -3.731 -7.297 3.261 1.00 93.50 218 SER A N 1
ATOM 1656 C CA . SER A 1 218 ? -2.816 -6.169 3.376 1.00 93.50 218 SER A CA 1
ATOM 1657 C C . SER A 1 218 ? -2.204 -6.071 4.772 1.00 93.50 218 SER A C 1
ATOM 1659 O O . SER A 1 218 ? -2.734 -6.603 5.750 1.00 93.50 218 SER A O 1
ATOM 1661 N N . ASP A 1 219 ? -1.091 -5.350 4.879 1.00 91.31 219 ASP A N 1
ATOM 1662 C CA . ASP A 1 219 ? -0.426 -5.113 6.160 1.00 91.31 219 ASP A CA 1
ATOM 1663 C C . ASP A 1 219 ? -1.340 -4.346 7.129 1.00 91.31 219 ASP A C 1
ATOM 1665 O O . ASP A 1 219 ? -1.372 -4.653 8.319 1.00 91.31 219 ASP A O 1
ATOM 1669 N N . VAL A 1 220 ? -2.151 -3.412 6.617 1.00 91.38 220 VAL A N 1
ATOM 1670 C CA . VAL A 1 220 ? -3.150 -2.686 7.417 1.00 91.38 220 VAL A CA 1
ATOM 1671 C C . VAL A 1 220 ? -4.213 -3.643 7.952 1.00 91.38 220 VAL A C 1
ATOM 1673 O O . VAL A 1 220 ? -4.479 -3.628 9.149 1.00 91.38 220 VAL A O 1
ATOM 1676 N N . GLU A 1 221 ? -4.775 -4.522 7.118 1.00 92.25 221 GLU A N 1
ATOM 1677 C CA . GLU A 1 221 ? -5.759 -5.517 7.570 1.00 92.25 221 GLU A CA 1
ATOM 1678 C C . GLU A 1 221 ? -5.181 -6.464 8.629 1.00 92.25 221 GLU A C 1
ATOM 1680 O O . GLU A 1 221 ? -5.852 -6.769 9.612 1.00 92.25 221 GLU A O 1
ATOM 1685 N N . LEU A 1 222 ? -3.928 -6.906 8.474 1.00 92.06 222 LEU A N 1
ATOM 1686 C CA . LEU A 1 222 ? -3.258 -7.759 9.463 1.00 92.06 222 LEU A CA 1
ATOM 1687 C C . LEU A 1 222 ? -3.038 -7.039 10.803 1.00 92.06 222 LEU A C 1
ATOM 1689 O O . LEU A 1 222 ? -3.194 -7.643 11.872 1.00 92.06 222 LEU A O 1
ATOM 1693 N N . LEU A 1 223 ? -2.676 -5.754 10.763 1.00 90.25 223 LEU A N 1
ATOM 1694 C CA . LEU A 1 223 ? -2.515 -4.930 11.962 1.00 90.25 223 LEU A CA 1
ATOM 1695 C C . LEU A 1 223 ? -3.863 -4.662 12.638 1.00 90.25 223 LEU A C 1
ATOM 1697 O O . LEU A 1 223 ? -3.966 -4.803 13.858 1.00 90.25 223 LEU A O 1
ATOM 1701 N N . VAL A 1 224 ? -4.901 -4.359 11.858 1.00 92.69 224 VAL A N 1
ATOM 1702 C CA . VAL A 1 224 ? -6.279 -4.186 12.334 1.00 92.69 224 VAL A CA 1
ATOM 1703 C C . VAL A 1 224 ? -6.791 -5.473 12.982 1.00 92.69 224 VAL A C 1
ATOM 1705 O O . VAL A 1 224 ? -7.273 -5.418 14.109 1.00 92.69 224 VAL A O 1
ATOM 1708 N N . ASP A 1 225 ? -6.621 -6.638 12.350 1.00 92.94 225 ASP A N 1
ATOM 1709 C CA . ASP A 1 225 ? -6.994 -7.941 12.925 1.00 92.94 225 ASP A CA 1
ATOM 1710 C C . ASP A 1 225 ? -6.309 -8.191 14.278 1.00 92.94 225 ASP A C 1
ATOM 1712 O O . ASP A 1 225 ? -6.922 -8.686 15.233 1.00 92.94 225 ASP A O 1
ATOM 1716 N N . THR A 1 226 ? -5.022 -7.844 14.365 1.00 91.06 226 THR A N 1
ATOM 1717 C CA . THR A 1 226 ? -4.236 -7.976 15.595 1.00 91.06 226 THR A CA 1
ATOM 1718 C C . THR A 1 226 ? -4.780 -7.043 16.676 1.00 91.06 226 THR A C 1
ATOM 1720 O O . THR A 1 226 ? -5.034 -7.480 17.798 1.00 91.06 226 THR A O 1
ATOM 1723 N N . ALA A 1 227 ? -5.036 -5.779 16.336 1.00 93.00 227 ALA A N 1
ATOM 1724 C CA . ALA A 1 227 ? -5.594 -4.790 17.250 1.00 93.00 227 ALA A CA 1
ATOM 1725 C C . ALA A 1 227 ? -6.999 -5.162 17.740 1.00 93.00 227 ALA A C 1
ATOM 1727 O O . ALA A 1 227 ? -7.283 -5.051 18.932 1.00 93.00 227 ALA A O 1
ATOM 1728 N N . VAL A 1 228 ? -7.854 -5.677 16.855 1.00 94.44 228 VAL A N 1
ATOM 1729 C CA . VAL A 1 228 ? -9.192 -6.180 17.197 1.00 94.44 228 VAL A CA 1
ATOM 1730 C C . VAL A 1 228 ? -9.105 -7.389 18.129 1.00 94.44 228 VAL A C 1
ATOM 1732 O O . VAL A 1 228 ? -9.868 -7.488 19.091 1.00 94.44 228 VAL A O 1
ATOM 1735 N N . SER A 1 229 ? -8.150 -8.293 17.904 1.00 92.38 229 SER A N 1
ATOM 1736 C CA . SER A 1 229 ? -7.922 -9.425 18.809 1.00 92.38 229 SER A CA 1
ATOM 1737 C C . SER A 1 229 ? -7.566 -8.942 20.221 1.00 92.38 229 SER A C 1
ATOM 1739 O O . SER A 1 229 ? -8.148 -9.420 21.193 1.00 92.38 229 SER A O 1
ATOM 1741 N N . CYS A 1 230 ? -6.695 -7.936 20.336 1.00 90.00 230 CYS A N 1
ATOM 1742 C CA . CYS A 1 230 ? -6.329 -7.323 21.617 1.00 90.00 230 CYS A CA 1
ATOM 1743 C C . CYS A 1 230 ? -7.481 -6.525 22.249 1.00 90.00 230 CYS A C 1
ATOM 1745 O O . CYS A 1 230 ? -7.661 -6.562 23.465 1.00 90.00 230 CYS A O 1
ATOM 1747 N N . PHE A 1 231 ? -8.309 -5.851 21.448 1.00 93.06 231 PHE A N 1
ATOM 1748 C CA . PHE A 1 231 ? -9.517 -5.168 21.920 1.00 93.06 231 PHE A CA 1
ATOM 1749 C C . PHE A 1 231 ? -10.470 -6.122 22.651 1.00 93.06 231 PHE A C 1
ATOM 1751 O O . PHE A 1 231 ? -11.062 -5.763 23.669 1.00 93.06 231 PHE A O 1
ATOM 1758 N N . TYR A 1 232 ? -10.597 -7.369 22.192 1.00 93.62 232 TYR A N 1
ATOM 1759 C CA . TYR A 1 232 ? -11.421 -8.359 22.886 1.00 93.62 232 TYR A CA 1
ATOM 1760 C C . TYR A 1 232 ? -10.853 -8.810 24.239 1.00 93.62 232 TYR A C 1
ATOM 1762 O O . TYR A 1 232 ? -11.600 -9.379 25.039 1.00 93.62 232 TYR A O 1
ATOM 1770 N N . GLU A 1 233 ? -9.593 -8.507 24.540 1.00 91.81 233 GLU A N 1
ATOM 1771 C CA . GLU A 1 233 ? -8.978 -8.746 25.850 1.00 91.81 233 GLU A CA 1
ATOM 1772 C C . GLU A 1 233 ? -9.187 -7.579 26.833 1.00 91.81 233 GLU A C 1
ATOM 1774 O O . GLU A 1 233 ? -8.960 -7.746 28.033 1.00 91.81 233 GLU A O 1
ATOM 1779 N N . TRP A 1 234 ? -9.663 -6.419 26.359 1.00 92.56 234 TRP A N 1
ATOM 1780 C CA . TRP A 1 234 ? -9.951 -5.257 27.205 1.00 92.56 234 TRP A CA 1
ATOM 1781 C C . TRP A 1 234 ? -11.101 -5.507 28.181 1.00 92.56 234 TRP A C 1
ATOM 1783 O O . TRP A 1 234 ? -11.937 -6.409 28.014 1.00 92.56 234 TRP A O 1
ATOM 1793 N N . THR A 1 235 ? -11.188 -4.654 29.205 1.00 94.31 235 THR A N 1
ATOM 1794 C CA . THR A 1 235 ? -12.314 -4.706 30.135 1.00 94.31 235 THR A CA 1
ATOM 1795 C C . THR A 1 235 ? -13.640 -4.436 29.418 1.00 94.31 235 THR A C 1
ATOM 1797 O O . THR A 1 235 ? -13.722 -3.687 28.445 1.00 94.31 235 THR A O 1
ATOM 1800 N N . ALA A 1 236 ? -14.731 -5.009 29.937 1.00 94.69 236 ALA A N 1
ATOM 1801 C CA . ALA A 1 236 ? -16.069 -4.755 29.398 1.00 94.69 236 ALA A CA 1
ATOM 1802 C C . ALA A 1 236 ? -16.430 -3.257 29.404 1.00 94.69 236 ALA A C 1
ATOM 1804 O O . ALA A 1 236 ? -17.085 -2.787 28.481 1.00 94.69 236 ALA A O 1
ATOM 1805 N N . SER A 1 237 ? -15.962 -2.516 30.416 1.00 94.00 237 SER A N 1
ATOM 1806 C CA . SER A 1 237 ? -16.129 -1.062 30.497 1.00 94.00 237 SER A CA 1
ATOM 1807 C C . SER A 1 237 ? -15.373 -0.347 29.379 1.00 94.00 237 SER A C 1
ATOM 1809 O O . SER A 1 237 ? -15.931 0.548 28.753 1.00 94.00 237 SER A O 1
ATOM 1811 N N . GLY A 1 238 ? -14.124 -0.735 29.113 1.00 93.12 238 GLY A N 1
ATOM 1812 C CA . GLY A 1 238 ? -13.334 -0.141 28.039 1.00 93.12 238 GLY A CA 1
ATOM 1813 C C . GLY A 1 238 ? -13.957 -0.370 26.666 1.00 93.12 238 GLY A C 1
ATOM 1814 O O . GLY A 1 238 ? -14.114 0.574 25.895 1.00 93.12 238 GLY A O 1
ATOM 1815 N N . ARG A 1 239 ? -14.417 -1.598 26.395 1.00 94.88 239 ARG A N 1
ATOM 1816 C CA . ARG A 1 239 ? -15.128 -1.911 25.144 1.00 94.88 239 ARG A CA 1
ATOM 1817 C C . ARG A 1 239 ? -16.411 -1.101 24.986 1.00 94.88 239 ARG A C 1
ATOM 1819 O O . ARG A 1 239 ? -16.611 -0.492 23.943 1.00 94.88 239 ARG A O 1
ATOM 1826 N N . GLN A 1 240 ? -17.221 -1.014 26.042 1.00 95.81 240 GLN A N 1
ATOM 1827 C CA . GLN A 1 240 ? -18.458 -0.233 26.025 1.00 95.81 240 GLN A CA 1
ATOM 1828 C C . GLN A 1 240 ? -18.203 1.264 25.787 1.00 95.81 240 GLN A C 1
ATOM 1830 O O . GLN A 1 240 ? -18.985 1.917 25.105 1.00 95.81 240 GLN A O 1
ATOM 1835 N N . GLN A 1 241 ? -17.124 1.828 26.336 1.00 94.56 241 GLN A N 1
ATOM 1836 C CA . GLN A 1 241 ? -16.770 3.228 26.082 1.00 94.56 241 GLN A CA 1
ATOM 1837 C C . GLN A 1 241 ? -16.410 3.468 24.616 1.00 94.56 241 GLN A C 1
ATOM 1839 O O . GLN A 1 241 ? -16.782 4.495 24.059 1.00 94.56 241 GLN A O 1
ATOM 1844 N N . LEU A 1 242 ? -15.715 2.528 23.981 1.00 94.31 242 LEU A N 1
ATOM 1845 C CA . LEU A 1 242 ? -15.335 2.659 22.579 1.00 94.31 242 LEU A CA 1
ATOM 1846 C C . LEU A 1 242 ? -16.535 2.460 21.637 1.00 94.31 242 LEU A C 1
ATOM 1848 O O . LEU A 1 242 ? -16.671 3.200 20.667 1.00 94.31 242 LEU A O 1
ATOM 1852 N N . GLU A 1 243 ? -17.454 1.550 21.976 1.00 95.25 243 GLU A N 1
ATOM 1853 C CA . GLU A 1 243 ? -18.771 1.432 21.325 1.00 95.25 243 GLU A CA 1
ATOM 1854 C C . GLU A 1 243 ? -19.578 2.735 21.440 1.00 95.25 243 GLU A C 1
ATOM 1856 O O . GLU A 1 243 ? -20.182 3.174 20.468 1.00 95.25 243 GLU A O 1
ATOM 1861 N N . GLN A 1 244 ? -19.560 3.391 22.606 1.00 94.69 244 GLN A N 1
ATOM 1862 C CA . GLN A 1 244 ? -20.232 4.681 22.801 1.00 94.69 244 GLN A CA 1
ATOM 1863 C C . GLN A 1 244 ? -19.610 5.800 21.972 1.00 94.69 244 GLN A C 1
ATOM 1865 O O . GLN A 1 244 ? -20.345 6.645 21.475 1.00 94.69 244 GLN A O 1
ATOM 1870 N N . ILE A 1 245 ? -18.280 5.822 21.829 1.00 94.50 245 ILE A N 1
ATOM 1871 C CA . ILE A 1 245 ? -17.615 6.771 20.932 1.00 94.50 245 ILE A CA 1
ATOM 1872 C C . ILE A 1 245 ? -18.089 6.510 19.506 1.00 94.50 245 ILE A C 1
ATOM 1874 O O . ILE A 1 245 ? -18.597 7.430 18.882 1.00 94.50 245 ILE A O 1
ATOM 1878 N N . PHE A 1 246 ? -18.018 5.268 19.022 1.00 95.88 246 PHE A N 1
ATOM 1879 C CA . PHE A 1 246 ? -18.464 4.931 17.670 1.00 95.88 246 PHE A CA 1
ATOM 1880 C C . PHE A 1 246 ? -19.924 5.330 17.411 1.00 95.88 246 PHE A C 1
ATOM 1882 O O . PHE A 1 246 ? -20.201 5.970 16.408 1.00 95.88 246 PHE A O 1
ATOM 1889 N N . ALA A 1 247 ? -20.833 5.062 18.350 1.00 94.56 247 ALA A N 1
ATOM 1890 C CA . ALA A 1 247 ? -22.244 5.437 18.231 1.00 94.56 247 ALA A CA 1
ATOM 1891 C C . ALA A 1 247 ? -22.500 6.959 18.216 1.00 94.56 247 ALA A C 1
ATOM 1893 O O . ALA A 1 247 ? -23.587 7.394 17.856 1.00 94.56 247 ALA A O 1
ATOM 1894 N N . VAL A 1 248 ? -21.542 7.785 18.654 1.00 93.25 248 VAL A N 1
ATOM 1895 C CA . VAL A 1 248 ? -21.616 9.248 18.486 1.00 93.25 248 VAL A CA 1
ATOM 1896 C C . VAL A 1 248 ? -21.212 9.655 17.069 1.00 93.25 248 VAL A C 1
ATOM 1898 O O . VAL A 1 248 ? -21.726 10.646 16.557 1.00 93.25 248 VAL A O 1
ATOM 1901 N N . LEU A 1 249 ? -20.295 8.907 16.453 1.00 93.56 249 LEU A N 1
ATOM 1902 C CA . LEU A 1 249 ? -19.854 9.145 15.085 1.00 93.56 249 LEU A CA 1
ATOM 1903 C C . LEU A 1 249 ? -20.865 8.630 14.054 1.00 93.56 249 LEU A C 1
ATOM 1905 O O . LEU A 1 249 ? -21.095 9.313 13.067 1.00 93.56 249 LEU A O 1
ATOM 1909 N N . ASP A 1 250 ? -21.463 7.464 14.283 1.00 94.06 250 ASP A N 1
ATOM 1910 C CA . ASP A 1 250 ? -22.503 6.870 13.434 1.00 94.06 250 ASP A CA 1
ATOM 1911 C C . ASP A 1 250 ? -23.821 7.651 13.607 1.00 94.06 250 ASP A C 1
ATOM 1913 O O . ASP A 1 250 ? -24.648 7.363 14.478 1.00 94.06 250 ASP A O 1
ATOM 1917 N N . LYS A 1 251 ? -23.966 8.745 12.847 1.00 87.38 251 LYS A N 1
ATOM 1918 C CA . LYS A 1 251 ? -25.061 9.716 13.015 1.00 87.38 251 LYS A CA 1
ATOM 1919 C C . LYS A 1 251 ? -26.409 9.187 12.537 1.00 87.38 251 LYS A C 1
ATOM 1921 O O . LYS A 1 251 ? -27.443 9.687 12.998 1.00 87.38 251 LYS A O 1
ATOM 1926 N N . ASP A 1 252 ? -26.415 8.257 11.592 1.00 90.88 252 ASP A N 1
ATOM 1927 C CA . ASP A 1 252 ? -27.614 7.669 11.001 1.00 90.88 252 ASP A CA 1
ATOM 1928 C C . ASP A 1 252 ? -27.923 6.243 11.485 1.00 90.88 252 ASP A C 1
ATOM 1930 O O . ASP A 1 252 ? -28.983 5.719 11.127 1.00 90.88 252 ASP A O 1
ATOM 1934 N N . ASP A 1 253 ? -27.119 5.706 12.413 1.00 91.50 253 ASP A N 1
ATOM 1935 C CA . ASP A 1 253 ? -27.308 4.417 13.102 1.00 91.50 253 ASP A CA 1
ATOM 1936 C C . ASP A 1 253 ? -27.358 3.247 12.106 1.00 91.50 253 ASP A C 1
ATOM 1938 O O . ASP A 1 253 ? -28.181 2.328 12.219 1.00 91.50 253 ASP A O 1
ATOM 1942 N N . ASP A 1 254 ? -26.504 3.312 11.082 1.00 92.38 254 ASP A N 1
ATOM 1943 C CA . ASP A 1 254 ? -26.421 2.313 10.015 1.00 92.38 254 ASP A CA 1
ATOM 1944 C C . ASP A 1 254 ? -25.357 1.228 10.287 1.00 92.38 254 ASP A C 1
ATOM 1946 O O . ASP A 1 254 ? -25.319 0.190 9.611 1.00 92.38 254 ASP A O 1
ATOM 1950 N N . GLY A 1 255 ? -24.568 1.407 11.353 1.00 93.62 255 GLY A N 1
ATOM 1951 C CA . GLY A 1 255 ? -23.497 0.514 11.784 1.00 93.62 255 GLY A CA 1
ATOM 1952 C C . GLY A 1 255 ? -22.124 0.852 11.198 1.00 93.62 255 GLY A C 1
ATOM 1953 O O . GLY A 1 255 ? -21.176 0.074 11.398 1.00 93.62 255 GLY A O 1
ATOM 1954 N N . SER A 1 256 ? -22.006 1.977 10.498 1.00 94.06 256 SER A N 1
ATOM 1955 C CA . SER A 1 256 ? -20.799 2.447 9.831 1.00 94.06 256 SER A CA 1
ATOM 1956 C C . SER A 1 256 ? -20.559 3.933 10.101 1.00 94.06 256 SER A C 1
ATOM 1958 O O . SER A 1 256 ? -21.399 4.659 10.613 1.00 94.06 256 SER A O 1
ATOM 1960 N N . VAL A 1 257 ? -19.342 4.386 9.816 1.00 93.81 257 VAL A N 1
ATOM 1961 C CA . VAL A 1 257 ? -18.962 5.794 9.933 1.00 93.81 257 VAL A CA 1
ATOM 1962 C C . VAL A 1 257 ? -18.384 6.231 8.599 1.00 93.81 257 VAL A C 1
ATOM 1964 O O . VAL A 1 257 ? -17.387 5.661 8.142 1.00 93.81 257 VAL A O 1
ATOM 1967 N N . SER A 1 258 ? -18.984 7.249 7.986 1.00 91.88 258 SER A N 1
ATOM 1968 C CA . SER A 1 258 ? -18.468 7.833 6.750 1.00 91.88 258 SER A CA 1
ATOM 1969 C C . SER A 1 258 ? -17.305 8.795 7.023 1.00 91.88 258 SER A C 1
ATOM 1971 O O . SER A 1 258 ? -17.117 9.320 8.129 1.00 91.88 258 SER A O 1
ATOM 1973 N N . GLY A 1 259 ? -16.536 9.115 5.979 1.00 90.81 259 GLY A N 1
ATOM 1974 C CA . GLY A 1 259 ? -15.542 10.188 6.052 1.00 90.81 259 GLY A CA 1
ATOM 1975 C C . GLY A 1 259 ? -16.148 11.543 6.458 1.00 90.81 259 GLY A C 1
ATOM 1976 O O . GLY A 1 259 ? -15.494 12.328 7.145 1.00 90.81 259 GLY A O 1
ATOM 1977 N N . GLN A 1 260 ? -17.407 11.819 6.099 1.00 90.94 260 GLN A N 1
ATOM 1978 C CA . GLN A 1 260 ? -18.069 13.074 6.463 1.00 90.94 260 GLN A CA 1
ATOM 1979 C C . GLN A 1 260 ? -18.438 13.121 7.951 1.00 90.94 260 GLN A C 1
ATOM 1981 O O . GLN A 1 260 ? -18.237 14.160 8.586 1.00 90.94 260 GLN A O 1
ATOM 1986 N N . ASP A 1 261 ? -18.903 12.009 8.521 1.00 93.38 261 ASP A N 1
ATOM 1987 C CA . ASP A 1 261 ? -19.212 11.915 9.953 1.00 93.38 261 ASP A CA 1
ATOM 1988 C C . ASP A 1 261 ? -17.977 12.199 10.808 1.00 93.38 261 ASP A C 1
ATOM 1990 O O . ASP A 1 261 ? -18.028 12.970 11.771 1.00 93.38 261 ASP A O 1
ATOM 1994 N N . MET A 1 262 ? -16.832 11.656 10.386 1.00 92.06 262 MET A N 1
ATOM 1995 C CA . MET A 1 262 ? -15.530 11.922 10.997 1.00 92.06 262 MET A CA 1
ATOM 1996 C C . MET A 1 262 ? -15.167 13.403 10.953 1.00 92.06 262 MET A C 1
ATOM 1998 O O . MET A 1 262 ? -14.748 13.967 11.966 1.00 92.06 262 MET A O 1
ATOM 2002 N N . VAL A 1 263 ? -15.313 14.046 9.788 1.00 93.81 263 VAL A N 1
ATOM 2003 C CA . VAL A 1 263 ? -14.998 15.472 9.628 1.00 93.81 263 VAL A CA 1
ATOM 2004 C C . VAL A 1 263 ? -15.852 16.316 10.561 1.00 93.81 263 VAL A C 1
ATOM 2006 O O . VAL A 1 263 ? -15.321 17.185 11.257 1.00 93.81 263 VAL A O 1
ATOM 2009 N N . ASP A 1 264 ? -17.156 16.064 10.591 1.00 93.31 264 ASP A N 1
ATOM 2010 C CA . ASP A 1 264 ? -18.074 16.806 11.443 1.00 93.31 264 ASP A CA 1
ATOM 2011 C C . ASP A 1 264 ? -17.721 16.627 12.922 1.00 93.31 264 ASP A C 1
ATOM 2013 O O . ASP A 1 264 ? -17.566 17.621 13.636 1.00 93.31 264 ASP A O 1
ATOM 2017 N N . GLN A 1 265 ? -17.523 15.383 13.371 1.00 94.69 265 GLN A N 1
ATOM 2018 C CA . GLN A 1 265 ? -17.240 15.090 14.775 1.00 94.69 265 GLN A CA 1
ATOM 2019 C C . GLN A 1 265 ? -15.910 15.703 15.232 1.00 94.69 265 GLN A C 1
ATOM 2021 O O . GLN A 1 265 ? -15.831 16.308 16.302 1.00 94.69 265 GLN A O 1
ATOM 2026 N N . LEU A 1 266 ? -14.859 15.611 14.411 1.00 94.12 266 LEU A N 1
ATOM 2027 C CA . LEU A 1 266 ? -13.558 16.214 14.718 1.00 94.12 266 LEU A CA 1
ATOM 2028 C C . LEU A 1 266 ? -13.646 17.745 14.788 1.00 94.12 266 LEU A C 1
ATOM 2030 O O . LEU A 1 266 ? -13.002 18.366 15.637 1.00 94.12 266 LEU A O 1
ATOM 2034 N N . ARG A 1 267 ? -14.456 18.372 13.927 1.00 94.62 267 ARG A N 1
ATOM 2035 C CA . ARG A 1 267 ? -14.701 19.821 13.983 1.00 94.62 267 ARG A CA 1
ATOM 2036 C C . ARG A 1 267 ? -15.466 20.221 15.238 1.00 94.62 267 ARG A C 1
ATOM 2038 O O . ARG A 1 267 ? -15.117 21.231 15.850 1.00 94.62 267 ARG A O 1
ATOM 2045 N N . GLU A 1 268 ? -16.474 19.448 15.631 1.00 93.25 268 GLU A N 1
ATOM 2046 C CA . GLU A 1 268 ? -17.211 19.657 16.882 1.00 93.25 268 GLU A CA 1
ATOM 2047 C C . GLU A 1 268 ? -16.297 19.516 18.109 1.00 93.25 268 GLU A C 1
ATOM 2049 O O . GLU A 1 268 ? -16.392 20.317 19.040 1.00 93.25 268 GLU A O 1
ATOM 2054 N N . ALA A 1 269 ? -15.334 18.590 18.063 1.00 92.00 269 ALA A N 1
ATOM 2055 C CA . ALA A 1 269 ? -14.287 18.426 19.073 1.00 92.00 269 ALA A CA 1
ATOM 2056 C C . ALA A 1 269 ? -13.220 19.545 19.070 1.00 92.00 269 ALA A C 1
ATOM 2058 O O . ALA A 1 269 ? -12.366 19.591 19.959 1.00 92.00 269 ALA A O 1
ATOM 2059 N N . GLY A 1 270 ? -13.265 20.466 18.099 1.00 92.38 270 GLY A N 1
ATOM 2060 C CA . GLY A 1 270 ? -12.405 21.651 18.028 1.00 92.38 270 GLY A CA 1
ATOM 2061 C C . GLY A 1 270 ? -11.217 21.552 17.067 1.00 92.38 270 GLY A C 1
ATOM 2062 O O . GLY A 1 270 ? -10.375 22.454 17.066 1.00 92.38 270 GLY A O 1
ATOM 2063 N N . GLN A 1 271 ? -11.130 20.505 16.240 1.00 92.56 271 GLN A N 1
ATOM 2064 C CA . GLN A 1 271 ? -10.113 20.418 15.188 1.00 92.56 271 GLN A CA 1
ATOM 2065 C C . GLN A 1 271 ? -10.390 21.426 14.065 1.00 92.56 271 GLN A C 1
ATOM 2067 O O . GLN A 1 271 ? -11.534 21.781 13.768 1.00 92.56 271 GLN A O 1
ATOM 2072 N N . SER A 1 272 ? -9.326 21.886 13.403 1.00 94.06 272 SER A N 1
ATOM 2073 C CA . SER A 1 272 ? -9.478 22.717 12.203 1.00 94.06 272 SER A CA 1
ATOM 2074 C C . SER A 1 272 ? -10.080 21.909 11.049 1.00 94.06 272 SER A C 1
ATOM 2076 O O . SER A 1 272 ? -9.869 20.703 10.960 1.00 94.06 272 SER A O 1
ATOM 2078 N N . GLU A 1 273 ? -10.781 22.574 10.128 1.00 93.81 273 GLU A N 1
ATOM 2079 C CA . GLU A 1 273 ? -11.378 21.925 8.951 1.00 93.81 273 GLU A CA 1
ATOM 2080 C C . GLU A 1 273 ? -10.342 21.141 8.135 1.00 93.81 273 GLU A C 1
ATOM 2082 O O . GLU A 1 273 ? -10.557 19.980 7.816 1.00 93.81 273 GLU A O 1
ATOM 2087 N N . THR A 1 274 ? -9.171 21.732 7.887 1.00 94.19 274 THR A N 1
ATOM 2088 C CA . THR A 1 274 ? -8.085 21.075 7.149 1.00 94.19 274 THR A CA 1
ATOM 2089 C C . THR A 1 274 ? -7.578 19.818 7.852 1.00 94.19 274 THR A C 1
ATOM 2091 O O . THR A 1 274 ? -7.338 18.804 7.203 1.00 94.19 274 THR A O 1
ATOM 2094 N N . GLN A 1 275 ? -7.431 19.867 9.177 1.00 92.75 275 GLN A N 1
ATOM 2095 C CA . GLN A 1 275 ? -6.969 18.721 9.956 1.00 92.75 275 GLN A CA 1
ATOM 2096 C C . GLN A 1 275 ? -8.025 17.615 10.008 1.00 92.75 275 GLN A C 1
ATOM 2098 O O . GLN A 1 275 ? -7.688 16.452 9.814 1.00 92.75 275 GLN A O 1
ATOM 2103 N N . ALA A 1 276 ? -9.293 17.973 10.214 1.00 93.38 276 ALA A N 1
ATOM 2104 C CA . ALA A 1 276 ? -10.404 17.028 10.225 1.00 93.38 276 ALA A CA 1
ATOM 2105 C C . ALA A 1 276 ? -10.538 16.303 8.876 1.00 93.38 276 ALA A C 1
ATOM 2107 O O . ALA A 1 276 ? -10.562 15.075 8.846 1.00 93.38 276 ALA A O 1
ATOM 2108 N N . SER A 1 277 ? -10.529 17.046 7.761 1.00 93.62 277 SER A N 1
ATOM 2109 C CA . SER A 1 277 ? -10.554 16.463 6.413 1.00 93.62 277 SER A CA 1
ATOM 2110 C C . SER A 1 277 ? -9.351 15.564 6.145 1.00 93.62 277 SER A C 1
ATOM 2112 O O . SER A 1 277 ? -9.516 14.503 5.557 1.00 93.62 277 SER A O 1
ATOM 2114 N N . SER A 1 278 ? -8.152 15.956 6.587 1.00 92.56 278 SER A N 1
ATOM 2115 C CA . SER A 1 278 ? -6.950 15.138 6.401 1.00 92.56 278 SER A CA 1
ATOM 2116 C C . SER A 1 278 ? -7.019 13.826 7.181 1.00 92.56 278 SER A C 1
ATOM 2118 O O . SER A 1 278 ? -6.657 12.792 6.636 1.00 92.56 278 SER A O 1
ATOM 2120 N N . ILE A 1 279 ? -7.484 13.852 8.435 1.00 91.69 279 ILE A N 1
ATOM 2121 C CA . ILE A 1 279 ? -7.617 12.641 9.259 1.00 91.69 279 ILE A CA 1
ATOM 2122 C C . ILE A 1 279 ? -8.651 11.692 8.649 1.00 91.69 279 ILE A C 1
ATOM 2124 O O . ILE A 1 279 ? -8.380 10.501 8.516 1.00 91.69 279 ILE A O 1
ATOM 2128 N N . ALA A 1 280 ? -9.817 12.217 8.262 1.00 91.81 280 ALA A N 1
ATOM 2129 C CA . ALA A 1 280 ? -10.874 11.418 7.655 1.00 91.81 280 ALA A CA 1
ATOM 2130 C C . ALA A 1 280 ? -10.416 10.788 6.332 1.00 91.81 280 ALA A C 1
ATOM 2132 O O . ALA A 1 280 ? -10.572 9.584 6.160 1.00 91.81 280 ALA A O 1
ATOM 2133 N N . ALA A 1 281 ? -9.786 11.575 5.452 1.00 89.81 281 ALA A N 1
ATOM 2134 C CA . ALA A 1 281 ? -9.282 11.092 4.170 1.00 89.81 281 ALA A CA 1
ATOM 2135 C C . ALA A 1 281 ? -8.200 10.015 4.330 1.00 89.81 281 ALA A C 1
ATOM 2137 O O . ALA A 1 281 ? -8.193 9.043 3.586 1.00 89.81 281 ALA A O 1
ATOM 2138 N N . GLU A 1 282 ? -7.293 10.155 5.300 1.00 89.38 282 GLU A N 1
ATOM 2139 C CA . GLU A 1 282 ? -6.281 9.125 5.559 1.00 89.38 282 GLU A CA 1
ATOM 2140 C C . GLU A 1 282 ? -6.896 7.840 6.120 1.00 89.38 282 GLU A C 1
ATOM 2142 O O . GLU A 1 282 ? -6.502 6.747 5.714 1.00 89.38 282 GLU A O 1
ATOM 2147 N N . MET A 1 283 ? -7.885 7.946 7.012 1.00 90.56 283 MET A N 1
ATOM 2148 C CA . MET A 1 283 ? -8.591 6.775 7.532 1.00 90.56 283 MET A CA 1
ATOM 2149 C C . MET A 1 283 ? -9.339 6.036 6.417 1.00 90.56 283 MET A C 1
ATOM 2151 O O . MET A 1 283 ? -9.171 4.824 6.284 1.00 90.56 283 MET A O 1
ATOM 2155 N N . THR A 1 284 ? -10.127 6.743 5.599 1.00 89.25 284 THR A N 1
ATOM 2156 C CA . THR A 1 284 ? -10.875 6.114 4.500 1.00 89.25 284 THR A CA 1
ATOM 2157 C C . THR A 1 284 ? -9.931 5.537 3.452 1.00 89.25 284 THR A C 1
ATOM 2159 O O . THR A 1 284 ? -10.119 4.402 3.031 1.00 89.25 284 THR A O 1
ATOM 2162 N N . ARG A 1 285 ? -8.838 6.233 3.112 1.00 87.00 285 ARG A N 1
ATOM 2163 C CA . ARG A 1 285 ? -7.800 5.717 2.202 1.00 87.00 285 ARG A CA 1
ATOM 2164 C C . ARG A 1 285 ? -7.172 4.406 2.694 1.00 87.00 285 ARG A C 1
ATOM 2166 O O . ARG A 1 285 ? -6.792 3.573 1.877 1.00 87.00 285 ARG A O 1
ATOM 2173 N N . LEU A 1 286 ? -7.001 4.240 4.007 1.00 88.81 286 LEU A N 1
ATOM 2174 C CA . LEU A 1 286 ? -6.358 3.060 4.594 1.00 88.81 286 LEU A CA 1
ATOM 2175 C C . LEU A 1 286 ? -7.320 1.890 4.833 1.00 88.81 286 LEU A C 1
ATOM 2177 O O . LEU A 1 286 ? -6.877 0.743 4.782 1.00 88.81 286 LEU A O 1
ATOM 2181 N N . LEU A 1 287 ? -8.591 2.166 5.133 1.00 88.38 287 LEU A N 1
ATOM 2182 C CA . LEU A 1 287 ? -9.563 1.149 5.552 1.00 88.38 287 LEU A CA 1
ATOM 2183 C C . LEU A 1 287 ? -10.588 0.786 4.478 1.00 88.38 287 LEU A C 1
ATOM 2185 O O . LEU A 1 287 ? -11.090 -0.336 4.493 1.00 88.38 287 LEU A O 1
ATOM 2189 N N . CYS A 1 288 ? -10.900 1.702 3.566 1.00 84.44 288 CYS A N 1
ATOM 2190 C CA . CYS A 1 288 ? -11.886 1.473 2.520 1.00 84.44 288 CYS A CA 1
ATOM 2191 C C . CYS A 1 288 ? -11.197 0.927 1.267 1.00 84.44 288 CYS A C 1
ATOM 2193 O O . CYS A 1 288 ? -10.095 1.336 0.893 1.00 84.44 288 CYS A O 1
ATOM 2195 N N . HIS A 1 289 ? -11.856 -0.008 0.588 1.00 70.50 289 HIS A N 1
ATOM 2196 C CA . HIS A 1 289 ? -11.406 -0.443 -0.728 1.00 70.50 289 HIS A CA 1
ATOM 2197 C C . HIS A 1 289 ? -11.745 0.627 -1.768 1.00 70.50 289 HIS A C 1
ATOM 2199 O O . HIS A 1 289 ? -12.781 1.273 -1.686 1.00 70.50 289 HIS A O 1
ATOM 2205 N N . SER A 1 290 ? -10.909 0.785 -2.794 1.00 61.84 290 SER A N 1
ATOM 2206 C CA . SER A 1 290 ? -11.167 1.740 -3.887 1.00 61.84 290 SER A CA 1
ATOM 2207 C C . SER A 1 290 ? -12.419 1.425 -4.709 1.00 61.84 290 SER A C 1
ATOM 2209 O O . SER A 1 290 ? -12.940 2.305 -5.391 1.00 61.84 290 SER A O 1
ATOM 2211 N N . ASP A 1 291 ? -12.907 0.187 -4.628 1.00 65.31 291 ASP A N 1
ATOM 2212 C CA . ASP A 1 291 ? -14.160 -0.245 -5.245 1.00 65.31 291 ASP A CA 1
ATOM 2213 C C . ASP A 1 291 ? -15.386 0.017 -4.351 1.00 65.31 291 ASP A C 1
ATOM 2215 O O . ASP A 1 291 ? -16.507 -0.268 -4.775 1.00 65.31 291 ASP A O 1
ATOM 2219 N N . ASP A 1 292 ? -15.193 0.533 -3.130 1.00 68.44 292 ASP A N 1
ATOM 2220 C CA . ASP A 1 292 ? -16.269 0.885 -2.208 1.00 68.44 292 ASP A CA 1
ATOM 2221 C C . ASP A 1 292 ? -16.633 2.375 -2.333 1.00 68.44 292 ASP A C 1
ATOM 2223 O O . ASP A 1 292 ? -15.931 3.238 -1.800 1.00 68.44 292 ASP A O 1
ATOM 2227 N N . PRO A 1 293 ? -17.721 2.713 -3.050 1.00 67.94 293 PRO A N 1
ATOM 2228 C CA . PRO A 1 293 ? -18.100 4.099 -3.275 1.00 67.94 293 PRO A CA 1
ATOM 2229 C C . PRO A 1 293 ? -18.680 4.777 -2.032 1.00 67.94 293 PRO A C 1
ATOM 2231 O O . PRO A 1 293 ? -18.873 5.993 -2.084 1.00 67.94 293 PRO A O 1
ATOM 2234 N N . SER A 1 294 ? -19.035 4.033 -0.973 1.00 75.00 294 SER A N 1
ATOM 2235 C CA . SER A 1 294 ? -19.586 4.653 0.236 1.00 75.00 294 SER A CA 1
ATOM 2236 C C . SER A 1 294 ? -18.498 5.209 1.153 1.00 75.00 294 SER A C 1
ATOM 2238 O O . SER A 1 294 ? -18.775 6.128 1.918 1.00 75.00 294 SER A O 1
ATOM 2240 N N . GLU A 1 295 ? -17.252 4.731 1.023 1.00 82.69 295 GLU A N 1
ATOM 2241 C CA . GLU A 1 295 ? -16.127 5.110 1.891 1.00 82.69 295 GLU A CA 1
ATOM 2242 C C . GLU A 1 295 ? -16.473 4.986 3.392 1.00 82.69 295 GLU A C 1
ATOM 2244 O O . GLU A 1 295 ? -16.017 5.775 4.225 1.00 82.69 295 GLU A O 1
ATOM 2249 N N . GLU A 1 296 ? -17.290 3.990 3.736 1.00 89.75 296 GLU A N 1
ATOM 2250 C CA . GLU A 1 296 ? -17.811 3.763 5.081 1.00 89.75 296 GLU A CA 1
ATOM 2251 C C . GLU A 1 296 ? -16.981 2.734 5.849 1.00 89.75 296 GLU A C 1
ATOM 2253 O O . GLU A 1 296 ? -16.568 1.693 5.333 1.00 89.75 296 GLU A O 1
ATOM 2258 N N . VAL A 1 297 ? -16.758 3.009 7.133 1.00 92.31 297 VAL A N 1
ATOM 2259 C CA . VAL A 1 297 ? -15.953 2.159 8.009 1.00 92.31 297 VAL A CA 1
ATOM 2260 C C . VAL A 1 297 ? -16.829 1.573 9.107 1.00 92.31 297 VAL A C 1
ATOM 2262 O O . VAL A 1 297 ? -17.343 2.285 9.966 1.00 92.31 297 VAL A O 1
ATOM 2265 N N . THR A 1 298 ? -16.963 0.248 9.112 1.00 93.88 298 THR A N 1
ATOM 2266 C CA . THR A 1 298 ? -17.680 -0.470 10.177 1.00 93.88 298 THR A CA 1
ATOM 2267 C C . THR A 1 298 ? -16.901 -0.462 11.498 1.00 93.88 298 THR A C 1
ATOM 2269 O O . THR A 1 298 ? -15.697 -0.190 11.547 1.00 93.88 298 THR A O 1
ATOM 2272 N N . PHE A 1 299 ? -17.580 -0.816 12.592 1.00 95.12 299 PHE A N 1
ATOM 2273 C CA . PHE A 1 299 ? -17.025 -0.753 13.948 1.00 95.12 299 PHE A CA 1
ATOM 2274 C C . PHE A 1 299 ? -15.640 -1.403 14.112 1.00 95.12 299 PHE A C 1
ATOM 2276 O O . PHE A 1 299 ? -14.728 -0.766 14.629 1.00 95.12 299 PHE A O 1
ATOM 2283 N N . LEU A 1 300 ? -15.440 -2.657 13.687 1.00 95.19 300 LEU A N 1
ATOM 2284 C CA . LEU A 1 300 ? -14.186 -3.376 13.967 1.00 95.19 300 LEU A CA 1
ATOM 2285 C C . LEU A 1 300 ? -12.960 -2.787 13.242 1.00 95.19 300 LEU A C 1
ATOM 2287 O O . LEU A 1 300 ? -11.952 -2.564 13.919 1.00 95.19 300 LEU A O 1
ATOM 2291 N N . PRO A 1 301 ? -13.012 -2.485 11.928 1.00 93.25 301 PRO A N 1
ATOM 2292 C CA . PRO A 1 301 ? -11.953 -1.731 11.261 1.00 93.25 301 PRO A CA 1
ATOM 2293 C C . PRO A 1 301 ? -11.659 -0.385 11.929 1.00 93.25 301 PRO A C 1
ATOM 2295 O O . PRO A 1 301 ? -10.489 -0.070 12.153 1.00 93.25 301 PRO A O 1
ATOM 2298 N N . PHE A 1 302 ? -12.697 0.363 12.327 1.00 94.44 302 PHE A N 1
ATOM 2299 C CA . PHE A 1 302 ? -12.541 1.624 13.056 1.00 94.44 302 PHE A CA 1
ATOM 2300 C C . PHE A 1 302 ? -11.768 1.419 14.367 1.00 94.44 302 PHE A C 1
ATOM 2302 O O . PHE A 1 302 ? -10.766 2.091 14.616 1.00 94.44 302 PHE A O 1
ATOM 2309 N N . VAL A 1 303 ? -12.187 0.452 15.192 1.00 93.25 303 VAL A N 1
ATOM 2310 C CA . VAL A 1 303 ? -11.526 0.123 16.464 1.00 93.25 303 VAL A CA 1
ATOM 2311 C C . VAL A 1 303 ? -10.061 -0.242 16.239 1.00 93.25 303 VAL A C 1
ATOM 2313 O O . VAL A 1 303 ? -9.176 0.304 16.901 1.00 93.25 303 VAL A O 1
ATOM 2316 N N . GLY A 1 304 ? -9.799 -1.172 15.317 1.00 93.62 304 GLY A N 1
ATOM 2317 C CA . GLY A 1 304 ? -8.454 -1.680 15.070 1.00 93.62 304 GLY A CA 1
ATOM 2318 C C . GLY A 1 304 ? -7.505 -0.590 14.579 1.00 93.62 304 GLY A C 1
ATOM 2319 O O . GLY A 1 304 ? -6.384 -0.491 15.079 1.00 93.62 304 GLY A O 1
ATOM 2320 N N . PHE A 1 305 ? -7.975 0.273 13.675 1.00 93.06 305 PHE A N 1
ATOM 2321 C CA . PHE A 1 305 ? -7.215 1.416 13.175 1.00 93.06 305 PHE A CA 1
ATOM 2322 C C . PHE A 1 305 ? -6.800 2.371 14.295 1.00 93.06 305 PHE A C 1
ATOM 2324 O O . PHE A 1 305 ? -5.622 2.700 14.434 1.00 93.06 305 PHE A O 1
ATOM 2331 N N . TRP A 1 306 ? -7.753 2.780 15.132 1.00 92.44 306 TRP A N 1
ATOM 2332 C CA . TRP A 1 306 ? -7.493 3.743 16.197 1.00 92.44 306 TRP A CA 1
ATOM 2333 C C . TRP A 1 306 ? -6.628 3.180 17.321 1.00 92.44 306 TRP A C 1
ATOM 2335 O O . TRP A 1 306 ? -5.773 3.893 17.845 1.00 92.44 306 TRP A O 1
ATOM 2345 N N . ILE A 1 307 ? -6.796 1.902 17.669 1.00 92.38 307 ILE A N 1
ATOM 2346 C CA . ILE A 1 307 ? -5.899 1.228 18.614 1.00 92.38 307 ILE A CA 1
ATOM 2347 C C . ILE A 1 307 ? -4.476 1.196 18.057 1.00 92.38 307 ILE A C 1
ATOM 2349 O O . ILE A 1 307 ? -3.545 1.547 18.778 1.00 92.38 307 ILE A O 1
ATOM 2353 N N . MET A 1 308 ? -4.301 0.810 16.790 1.00 90.38 308 MET A N 1
ATOM 2354 C CA . MET A 1 308 ? -2.989 0.770 16.141 1.00 90.38 308 MET A CA 1
ATOM 2355 C C . MET A 1 308 ? -2.324 2.152 16.134 1.00 90.38 308 MET A C 1
ATOM 2357 O O . MET A 1 308 ? -1.149 2.260 16.478 1.00 90.38 308 MET A O 1
ATOM 2361 N N . LEU A 1 309 ? -3.068 3.201 15.776 1.00 89.25 309 LEU A N 1
ATOM 2362 C CA . LEU A 1 309 ? -2.527 4.555 15.662 1.00 89.25 309 LEU A CA 1
ATOM 2363 C C . LEU A 1 309 ? -2.164 5.167 17.026 1.00 89.25 309 LEU A C 1
ATOM 2365 O O . LEU A 1 309 ? -1.199 5.917 17.122 1.00 89.25 309 LEU A O 1
ATOM 2369 N N . LEU A 1 310 ? -2.917 4.849 18.084 1.00 89.31 310 LEU A N 1
ATOM 2370 C CA . LEU A 1 310 ? -2.764 5.470 19.408 1.00 89.31 310 LEU A CA 1
ATOM 2371 C C . LEU A 1 310 ? -1.936 4.641 20.403 1.00 89.31 310 LEU A C 1
ATOM 2373 O O . LEU A 1 310 ? -1.629 5.124 21.495 1.00 89.31 310 LEU A O 1
ATOM 2377 N N . ALA A 1 311 ? -1.548 3.414 20.051 1.00 81.88 311 ALA A N 1
ATOM 2378 C CA . ALA A 1 311 ? -0.702 2.554 20.883 1.00 81.88 311 ALA A CA 1
ATOM 2379 C C . ALA A 1 311 ? 0.792 2.960 20.898 1.00 81.88 311 ALA A C 1
ATOM 2381 O O . ALA A 1 311 ? 1.612 2.187 21.386 1.00 81.88 311 ALA A O 1
ATOM 2382 N N . GLU A 1 312 ? 1.153 4.156 20.405 1.00 71.94 312 GLU A N 1
ATOM 2383 C CA . GLU A 1 312 ? 2.530 4.655 20.217 1.00 71.94 312 GLU A CA 1
ATOM 2384 C C . GLU A 1 312 ? 3.546 4.148 21.264 1.00 71.94 312 GLU A C 1
ATOM 2386 O O . GLU A 1 312 ? 3.336 4.268 22.476 1.00 71.94 312 GLU A O 1
ATOM 2391 N N . ASP A 1 313 ? 4.675 3.612 20.789 1.00 73.94 313 ASP A N 1
ATOM 2392 C CA . ASP A 1 313 ? 5.807 3.083 21.574 1.00 73.94 313 ASP A CA 1
ATOM 2393 C C . ASP A 1 313 ? 5.530 1.853 22.459 1.00 73.94 313 ASP A C 1
ATOM 2395 O O . ASP A 1 313 ? 6.413 1.415 23.203 1.00 73.94 313 ASP A O 1
ATOM 2399 N N . VAL A 1 314 ? 4.334 1.262 22.394 1.00 78.69 314 VAL A N 1
ATOM 2400 C CA . VAL A 1 314 ? 3.985 0.048 23.142 1.00 78.69 314 VAL A CA 1
ATOM 2401 C C . VAL A 1 314 ? 3.369 -0.988 22.193 1.00 78.69 314 VAL A C 1
ATOM 2403 O O . VAL A 1 314 ? 2.586 -0.633 21.314 1.00 78.69 314 VAL A O 1
ATOM 2406 N N . PRO A 1 315 ? 3.703 -2.288 22.323 1.00 80.19 315 PRO A N 1
ATOM 2407 C CA . PRO A 1 315 ? 3.066 -3.320 21.512 1.00 80.19 315 PRO A CA 1
ATOM 2408 C C . PRO A 1 315 ? 1.545 -3.275 21.666 1.00 80.19 315 PRO A C 1
ATOM 2410 O O . PRO A 1 315 ? 1.050 -3.173 22.784 1.00 80.19 315 PRO A O 1
ATOM 2413 N N . VAL A 1 316 ? 0.794 -3.424 20.571 1.00 77.62 316 VAL A N 1
ATOM 2414 C CA . VAL A 1 316 ? -0.686 -3.408 20.576 1.00 77.62 316 VAL A CA 1
ATOM 2415 C C . VAL A 1 316 ? -1.292 -4.448 21.543 1.00 77.62 316 VAL A C 1
ATOM 2417 O O . VAL A 1 316 ? -2.370 -4.239 22.100 1.00 77.62 316 VAL A O 1
ATOM 2420 N N . SER A 1 317 ? -0.556 -5.522 21.829 1.00 76.88 317 SER A N 1
ATOM 2421 C CA . SER A 1 317 ? -0.919 -6.567 22.792 1.00 76.88 317 SER A CA 1
ATOM 2422 C C . SER A 1 317 ? -0.699 -6.209 24.267 1.00 76.88 317 SER A C 1
ATOM 2424 O O . SER A 1 317 ? -0.938 -7.046 25.134 1.00 76.88 317 SER A O 1
ATOM 2426 N N . ASP A 1 318 ? -0.176 -5.026 24.590 1.00 81.00 318 ASP A N 1
ATOM 2427 C CA . ASP A 1 318 ? 0.044 -4.637 25.981 1.00 81.00 318 ASP A CA 1
ATOM 2428 C C . ASP A 1 318 ? -1.278 -4.273 26.676 1.00 81.00 318 ASP A C 1
ATOM 2430 O O . ASP A 1 318 ? -2.070 -3.456 26.203 1.00 81.00 318 ASP A O 1
ATOM 2434 N N . SER A 1 319 ? -1.473 -4.835 27.868 1.00 76.56 319 SER A N 1
ATOM 2435 C CA . SER A 1 319 ? -2.577 -4.527 28.783 1.00 76.56 319 SER A CA 1
ATOM 2436 C C . SER A 1 319 ? -2.738 -3.035 29.127 1.00 76.56 319 SER A C 1
ATOM 2438 O O . SER A 1 319 ? -3.819 -2.604 29.532 1.00 76.56 319 SER A O 1
ATOM 2440 N N . VAL A 1 320 ? -1.681 -2.229 28.976 1.00 83.88 320 VAL A N 1
ATOM 2441 C CA . VAL A 1 320 ? -1.710 -0.781 29.234 1.00 83.88 320 VAL A CA 1
ATOM 2442 C C . VAL A 1 320 ? -2.422 -0.007 28.115 1.00 83.88 320 VAL A C 1
ATOM 2444 O O . VAL A 1 320 ? -2.873 1.115 28.358 1.00 83.88 320 VAL A O 1
ATOM 2447 N N . ASN A 1 321 ? -2.599 -0.588 26.923 1.00 86.75 321 ASN A N 1
ATOM 2448 C CA . ASN A 1 321 ? -3.168 0.123 25.774 1.00 86.75 321 ASN A CA 1
ATOM 2449 C C . ASN A 1 321 ? -4.585 0.638 26.016 1.00 86.75 321 ASN A C 1
ATOM 2451 O O . ASN A 1 321 ? -4.867 1.770 25.638 1.00 86.75 321 ASN A O 1
ATOM 2455 N N . GLU A 1 322 ? -5.439 -0.106 26.728 1.00 90.75 322 GLU A N 1
ATOM 2456 C CA . GLU A 1 322 ? -6.784 0.366 27.101 1.00 90.75 322 GLU A CA 1
ATOM 2457 C C . GLU A 1 322 ? -6.729 1.736 27.804 1.00 90.75 322 GLU A C 1
ATOM 2459 O O . GLU A 1 322 ? -7.472 2.657 27.467 1.00 90.75 322 GLU A O 1
ATOM 2464 N N . HIS A 1 323 ? -5.786 1.906 28.733 1.00 88.75 323 HIS A N 1
ATOM 2465 C CA . HIS A 1 323 ? -5.640 3.123 29.533 1.00 88.75 323 HIS A CA 1
ATOM 2466 C C . HIS A 1 323 ? -5.020 4.293 28.756 1.00 88.75 323 HIS A C 1
ATOM 2468 O O . HIS A 1 323 ? -5.098 5.430 29.220 1.00 88.75 323 HIS A O 1
ATOM 2474 N N . ARG A 1 324 ? -4.392 4.032 27.604 1.00 88.00 324 ARG A N 1
ATOM 2475 C CA . ARG A 1 324 ? -3.799 5.061 26.734 1.00 88.00 324 ARG A CA 1
ATOM 2476 C C . ARG A 1 324 ? -4.743 5.463 25.611 1.00 88.00 324 ARG A C 1
ATOM 2478 O O . ARG A 1 324 ? -4.964 6.651 25.394 1.00 88.00 324 ARG A O 1
ATOM 2485 N N . VAL A 1 325 ? -5.309 4.473 24.930 1.00 91.56 325 VAL A N 1
ATOM 2486 C CA . VAL A 1 325 ? -6.136 4.665 23.739 1.00 91.56 325 VAL A CA 1
ATOM 2487 C C . VAL A 1 325 ? -7.471 5.314 24.100 1.00 91.56 325 VAL A C 1
ATOM 2489 O O . VAL A 1 325 ? -7.876 6.255 23.424 1.00 91.56 325 VAL A O 1
ATOM 2492 N N . LEU A 1 326 ? -8.142 4.882 25.177 1.00 92.19 326 LEU A N 1
ATOM 2493 C CA . LEU A 1 326 ? -9.464 5.422 25.526 1.00 92.19 326 LEU A CA 1
ATOM 2494 C C . LEU A 1 326 ? -9.444 6.930 25.823 1.00 92.19 326 LEU A C 1
ATOM 2496 O O . LEU A 1 326 ? -10.230 7.646 25.200 1.00 92.19 326 LEU A O 1
ATOM 2500 N N . PRO A 1 327 ? -8.560 7.461 26.696 1.00 92.00 327 PRO A N 1
ATOM 2501 C CA . PRO A 1 327 ? -8.506 8.904 26.925 1.00 92.00 327 PRO A CA 1
ATOM 2502 C C . PRO A 1 327 ? -8.126 9.689 25.667 1.00 92.00 327 PRO A C 1
ATOM 2504 O O . PRO A 1 327 ? -8.667 10.769 25.438 1.00 92.00 327 PRO A O 1
ATOM 2507 N N . ALA A 1 328 ? -7.226 9.146 24.839 1.00 92.25 328 ALA A N 1
ATOM 2508 C CA . ALA A 1 328 ? -6.820 9.782 23.591 1.00 92.25 328 ALA A CA 1
ATOM 2509 C C . ALA A 1 328 ? -7.984 9.870 22.591 1.00 92.25 328 ALA A C 1
ATOM 2511 O O . ALA A 1 328 ? -8.202 10.930 22.007 1.00 92.25 328 ALA A O 1
ATOM 2512 N N . LEU A 1 329 ? -8.787 8.808 22.448 1.00 92.94 329 LEU A N 1
ATOM 2513 C CA . LEU A 1 329 ? -9.977 8.825 21.592 1.00 92.94 329 LEU A CA 1
ATOM 2514 C C . LEU A 1 329 ? -11.062 9.758 22.113 1.00 92.94 329 LEU A C 1
ATOM 2516 O O . LEU A 1 329 ? -11.663 10.491 21.330 1.00 92.94 329 LEU A O 1
ATOM 2520 N N . GLN A 1 330 ? -11.289 9.770 23.426 1.00 92.69 330 GLN A N 1
ATOM 2521 C CA . GLN A 1 330 ? -12.220 10.714 24.042 1.00 92.69 330 GLN A CA 1
ATOM 2522 C C . GLN A 1 330 ? -11.794 12.152 23.757 1.00 92.69 330 GLN A C 1
ATOM 2524 O O . GLN A 1 330 ? -12.610 12.952 23.315 1.00 92.69 330 GLN A O 1
ATOM 2529 N N . GLN A 1 331 ? -10.514 12.474 23.936 1.00 91.94 331 GLN A N 1
ATOM 2530 C CA . GLN A 1 331 ? -10.004 13.804 23.627 1.00 91.94 331 GLN A CA 1
ATOM 2531 C C . GLN A 1 331 ? -10.132 14.138 22.134 1.00 91.94 331 GLN A C 1
ATOM 2533 O O . GLN A 1 331 ? -10.471 15.271 21.795 1.00 91.94 331 GLN A O 1
ATOM 2538 N N . LEU A 1 332 ? -9.857 13.177 21.250 1.00 92.25 332 LEU A N 1
ATOM 2539 C CA . LEU A 1 332 ? -9.881 13.386 19.806 1.00 92.25 332 LEU A CA 1
ATOM 2540 C C . LEU A 1 332 ? -11.295 13.654 19.278 1.00 92.25 332 LEU A C 1
ATOM 2542 O O . LEU A 1 332 ? -11.480 14.598 18.514 1.00 92.25 332 LEU A O 1
ATOM 2546 N N . PHE A 1 333 ? -12.271 12.840 19.687 1.00 92.38 333 PHE A N 1
ATOM 2547 C CA . PHE A 1 333 ? -13.626 12.872 19.132 1.00 92.38 333 PHE A CA 1
ATOM 2548 C C . PHE A 1 333 ? -14.636 13.627 19.987 1.00 92.38 333 PHE A C 1
ATOM 2550 O O . PHE A 1 333 ? -15.603 14.150 19.449 1.00 92.38 333 PHE A O 1
ATOM 2557 N N . LEU A 1 334 ? -14.442 13.704 21.301 1.00 91.69 334 LEU A N 1
ATOM 2558 C CA . LEU A 1 334 ? -15.375 14.375 22.214 1.00 91.69 334 LEU A CA 1
ATOM 2559 C C . LEU A 1 334 ? -14.807 15.696 22.759 1.00 91.69 334 LEU A C 1
ATOM 2561 O O . LEU A 1 334 ? -15.523 16.449 23.418 1.00 91.69 334 LEU A O 1
ATOM 2565 N N . GLY A 1 335 ? -13.537 15.992 22.467 1.00 85.25 335 GLY A N 1
ATOM 2566 C CA . GLY A 1 335 ? -12.831 17.170 22.954 1.00 85.25 335 GLY A CA 1
ATOM 2567 C C . GLY A 1 335 ? -12.414 17.059 24.423 1.00 85.25 335 GLY A C 1
ATOM 2568 O O . GLY A 1 335 ? -12.719 16.105 25.141 1.00 85.25 335 GLY A O 1
ATOM 2569 N N . SER A 1 336 ? -11.691 18.069 24.902 1.00 69.94 336 SER A N 1
ATOM 2570 C CA . SER A 1 336 ? -11.446 18.230 26.336 1.00 69.94 336 SER A CA 1
ATOM 2571 C C . SER A 1 336 ? -12.776 18.571 27.004 1.00 69.94 336 SER A C 1
ATOM 2573 O O . SER A 1 336 ? -13.355 19.606 26.678 1.00 69.94 336 SER A O 1
ATOM 2575 N N . ALA A 1 337 ? -13.256 17.749 27.940 1.00 52.56 337 ALA A N 1
ATOM 2576 C CA . ALA A 1 337 ? -14.361 18.150 28.808 1.00 52.56 337 ALA A CA 1
ATOM 2577 C C . ALA A 1 337 ? -14.016 19.515 29.438 1.00 52.56 337 ALA A C 1
ATOM 2579 O O . ALA A 1 337 ? -13.048 19.615 30.195 1.00 52.56 337 ALA A O 1
ATOM 2580 N N . ALA A 1 338 ? -14.738 20.562 29.032 1.00 34.97 338 ALA A N 1
ATOM 2581 C CA . ALA A 1 338 ? -14.543 21.929 29.507 1.00 34.97 338 ALA A CA 1
ATOM 2582 C C . ALA A 1 338 ? -15.008 22.101 30.957 1.00 34.97 338 ALA A C 1
ATOM 2584 O O . ALA A 1 338 ? -16.053 21.506 31.319 1.00 34.97 338 ALA A O 1
#

Nearest PDB structures (foldseek):
  3mha-assembly2_B  TM=3.875E-01  e=1.091E-04  Mycobacterium tuberculosis H37Rv
  7e25-assembly1_A  TM=2.553E-01  e=4.367E-01  Homo sapiens
  1fdq-assembly2_B  TM=2.930E-01  e=1.137E+00  Homo sapiens
  4a60-assembly1_A  TM=2.748E-01  e=8.717E-01  Homo sapiens
  7fy1-assembly1_A  TM=2.727E-01  e=1.022E+00  Homo sapiens

InterPro domains:
  IPR002048 EF-hand domain [PS50222] (237-272)
  IPR011992 EF-hand domain pair [SSF47473] (231-333)
  IPR018247 EF-Hand 1, calcium-binding site [PS00018] (250-262)